Protein AF-A0A371GR22-F1 (afdb_monomer)

Foldseek 3Di:
DDLPVLVVLLVVLVVLLVLLVVLLVQLVQLVPAAEDAAVVVVLVVCVVDVDFGWHKDKAFKDDPDFDQDPALRFTFQKKKKWKKWWKWAQDPVRDTDIDIDTPDIDIDHDWIWGDHPRDTETEPPQVPAPADDFAWRDKDWAAPDPPVVVQVVCVVVRMGTGTMIMTMTGHGGGQMKMWTATWDADPVRHIYGYHDPDGHTHIHSDDSVVSSVVSNVSSVVSNVSSVVSNVVSVVSNVVVVVVVVVVVVVVVVVVVVVVVVVVVVVVVVVVVVPDPDDDDDDDDDPPDPPPPPDPDDDDDDPPPPVVVVVCVVVVVVVVVPDDDDDDDDDDDDDDDDDDDDDDDDD

Structure (mmCIF, N/CA/C/O backbone):
data_AF-A0A371GR22-F1
#
_entry.id   AF-A0A371GR22-F1
#
loop_
_atom_site.group_PDB
_atom_site.id
_atom_site.type_symbol
_atom_site.label_atom_id
_atom_site.label_alt_id
_atom_site.label_comp_id
_atom_site.label_asym_id
_atom_site.label_entity_id
_atom_site.label_seq_id
_atom_site.pdbx_PDB_ins_code
_atom_site.Cartn_x
_atom_site.Cartn_y
_atom_site.Cartn_z
_atom_site.occupancy
_atom_site.B_iso_or_equiv
_atom_site.auth_seq_id
_atom_site.auth_comp_id
_atom_site.auth_asym_id
_atom_site.auth_atom_id
_atom_site.pdbx_PDB_model_num
ATOM 1 N N . MET A 1 1 ? 20.932 -8.676 -37.538 1.00 58.16 1 MET A N 1
ATOM 2 C CA . MET A 1 1 ? 20.678 -9.000 -36.115 1.00 58.16 1 MET A CA 1
ATOM 3 C C . MET A 1 1 ? 19.944 -7.839 -35.454 1.00 58.16 1 MET A C 1
ATOM 5 O O . MET A 1 1 ? 20.353 -6.700 -35.655 1.00 58.16 1 MET A O 1
ATOM 9 N N . ILE A 1 2 ? 18.851 -8.119 -34.739 1.00 68.94 2 ILE A N 1
ATOM 10 C CA . ILE A 1 2 ? 17.947 -7.132 -34.111 1.00 68.94 2 ILE A CA 1
ATOM 11 C C . ILE A 1 2 ? 18.614 -6.536 -32.849 1.00 68.94 2 ILE A C 1
ATOM 13 O O . ILE A 1 2 ? 19.247 -7.293 -32.111 1.00 68.94 2 ILE A O 1
ATOM 17 N N . PRO A 1 3 ? 18.503 -5.219 -32.570 1.00 78.81 3 PRO A N 1
ATOM 18 C CA . PRO A 1 3 ? 19.094 -4.592 -31.384 1.00 78.81 3 PRO A CA 1
ATOM 19 C C . PRO A 1 3 ? 18.254 -4.862 -30.122 1.00 78.81 3 PRO A C 1
ATOM 21 O O . PRO A 1 3 ? 17.588 -3.970 -29.597 1.00 78.81 3 PRO A O 1
ATOM 24 N N . TRP A 1 4 ? 18.302 -6.098 -29.619 1.00 81.75 4 TRP A N 1
ATOM 25 C CA . TRP A 1 4 ? 17.544 -6.548 -28.441 1.00 81.75 4 TRP A CA 1
ATOM 26 C C . TRP A 1 4 ? 17.742 -5.659 -27.202 1.00 81.75 4 TRP A C 1
ATOM 28 O O . TRP A 1 4 ? 16.778 -5.400 -26.491 1.00 81.75 4 TRP A O 1
ATOM 38 N N . GLY A 1 5 ? 18.953 -5.129 -26.983 1.00 81.81 5 GLY A N 1
ATOM 39 C CA . GLY A 1 5 ? 19.238 -4.231 -25.856 1.00 81.81 5 GLY A CA 1
ATOM 40 C C . GLY A 1 5 ? 18.595 -2.842 -25.971 1.00 81.81 5 GLY A C 1
ATOM 41 O O . GLY A 1 5 ? 18.183 -2.268 -24.972 1.00 81.81 5 GLY A O 1
ATOM 42 N N . GLY A 1 6 ? 18.460 -2.302 -27.187 1.00 84.25 6 GLY A N 1
ATOM 43 C CA . GLY A 1 6 ? 17.754 -1.034 -27.398 1.00 84.25 6 GLY A CA 1
ATOM 44 C C . GLY A 1 6 ? 16.243 -1.196 -27.229 1.00 84.25 6 GLY A C 1
ATOM 45 O O . GLY A 1 6 ? 15.598 -0.387 -26.566 1.00 84.25 6 GLY A O 1
ATOM 46 N N . LEU A 1 7 ? 15.696 -2.292 -27.767 1.00 86.25 7 LEU A N 1
ATOM 47 C CA . LEU A 1 7 ? 14.286 -2.655 -27.616 1.00 86.25 7 LEU A CA 1
ATOM 48 C C . LEU A 1 7 ? 13.898 -2.889 -26.153 1.00 86.25 7 LEU A C 1
ATOM 50 O O . LEU A 1 7 ? 12.875 -2.363 -25.718 1.00 86.25 7 LEU A O 1
ATOM 54 N N . SER A 1 8 ? 14.709 -3.619 -25.380 1.00 90.25 8 SER A N 1
ATOM 55 C CA . SER A 1 8 ? 14.422 -3.847 -23.960 1.00 90.25 8 SER A CA 1
ATOM 56 C C . SER A 1 8 ? 14.431 -2.542 -23.161 1.00 90.25 8 SER A C 1
ATOM 58 O O . SER A 1 8 ? 13.502 -2.304 -22.395 1.00 90.25 8 SER A O 1
ATOM 60 N N . CYS A 1 9 ? 15.399 -1.646 -23.392 1.00 89.50 9 CYS A N 1
ATOM 61 C CA . CYS A 1 9 ? 15.426 -0.330 -22.747 1.00 89.50 9 CYS A CA 1
ATOM 62 C C . CYS A 1 9 ? 14.181 0.509 -23.067 1.00 89.50 9 CYS A C 1
ATOM 64 O O . CYS A 1 9 ? 13.619 1.126 -22.162 1.00 89.50 9 CYS A O 1
ATOM 66 N N . CYS A 1 10 ? 13.717 0.512 -24.320 1.00 88.50 10 CYS A N 1
ATOM 67 C CA . CYS A 1 10 ? 12.502 1.230 -24.709 1.00 88.50 10 CYS A CA 1
ATOM 68 C C . CYS A 1 10 ? 11.234 0.631 -24.077 1.00 88.50 10 CYS A C 1
ATOM 70 O O . CYS A 1 10 ? 10.362 1.382 -23.638 1.00 88.50 10 CYS A O 1
ATOM 72 N N . LEU A 1 11 ? 11.136 -0.699 -23.981 1.00 90.69 11 LEU A N 1
ATOM 73 C CA . LEU A 1 11 ? 10.018 -1.367 -23.304 1.00 90.69 11 LEU A CA 1
ATOM 74 C C . LEU A 1 11 ? 9.997 -1.049 -21.804 1.00 90.69 11 LEU A C 1
ATOM 76 O O . LEU A 1 11 ? 8.949 -0.686 -21.268 1.00 90.69 11 LEU A O 1
ATOM 80 N N . SER A 1 12 ? 11.154 -1.087 -21.142 1.00 90.81 12 SER A N 1
ATOM 81 C CA . SER A 1 12 ? 11.283 -0.680 -19.739 1.00 90.81 12 SER A CA 1
ATOM 82 C C . SER A 1 12 ? 10.933 0.796 -19.539 1.00 90.81 12 SER A C 1
ATOM 84 O O . SER A 1 12 ? 10.240 1.139 -18.583 1.00 90.81 12 SER A O 1
ATOM 86 N N . ALA A 1 13 ? 11.340 1.677 -20.459 1.00 91.69 13 ALA A N 1
ATOM 87 C CA . ALA A 1 13 ? 10.967 3.088 -20.424 1.00 91.69 13 ALA A CA 1
ATOM 88 C C . ALA A 1 13 ? 9.444 3.282 -20.508 1.00 91.69 13 ALA A C 1
ATOM 90 O O . ALA A 1 13 ? 8.887 4.076 -19.746 1.00 91.69 13 ALA A O 1
ATOM 91 N N . ALA A 1 14 ? 8.768 2.535 -21.386 1.00 92.25 14 ALA A N 1
ATOM 92 C CA . ALA A 1 14 ? 7.315 2.567 -21.517 1.00 92.25 14 ALA A CA 1
ATOM 93 C C . ALA A 1 14 ? 6.617 2.056 -20.245 1.00 92.25 14 ALA A C 1
ATOM 95 O O . ALA A 1 14 ? 5.687 2.698 -19.757 1.00 92.25 14 ALA A O 1
ATOM 96 N N . ALA A 1 15 ? 7.105 0.962 -19.655 1.00 92.81 15 ALA A N 1
ATOM 97 C CA . ALA A 1 15 ? 6.583 0.437 -18.395 1.00 92.81 15 ALA A CA 1
ATOM 98 C C . ALA A 1 15 ? 6.709 1.459 -17.249 1.00 92.81 15 ALA A C 1
ATOM 100 O O . ALA A 1 15 ? 5.723 1.751 -16.570 1.00 92.81 15 ALA A O 1
ATOM 101 N N . LEU A 1 16 ? 7.884 2.080 -17.081 1.00 91.25 16 LEU A N 1
ATOM 102 C CA . LEU A 1 16 ? 8.090 3.126 -16.073 1.00 91.25 16 LEU A CA 1
ATOM 103 C C . LEU A 1 16 ? 7.230 4.370 -16.331 1.00 91.25 16 LEU A C 1
ATOM 105 O O . LEU A 1 16 ? 6.754 4.987 -15.381 1.00 91.25 16 LEU A O 1
ATOM 109 N N . TYR A 1 17 ? 6.991 4.736 -17.593 1.00 91.44 17 TYR A N 1
ATOM 110 C CA . TYR A 1 17 ? 6.095 5.845 -17.929 1.00 91.44 17 TYR A CA 1
ATOM 111 C C . TYR A 1 17 ? 4.658 5.565 -17.478 1.00 91.44 17 TYR A C 1
ATOM 113 O O . TYR A 1 17 ? 4.013 6.430 -16.880 1.00 91.44 17 TYR A O 1
ATOM 121 N N . LEU A 1 18 ? 4.163 4.350 -17.735 1.00 90.75 18 LEU A N 1
ATOM 122 C CA . LEU A 1 18 ? 2.823 3.931 -17.328 1.00 90.75 18 LEU A CA 1
ATOM 123 C C . LEU A 1 18 ? 2.678 3.915 -15.802 1.00 90.75 18 LEU A C 1
ATOM 125 O O . LEU A 1 18 ? 1.683 4.438 -15.298 1.00 90.75 18 LEU A O 1
ATOM 129 N N . LEU A 1 19 ? 3.686 3.411 -15.083 1.00 87.81 19 LEU A N 1
ATOM 130 C CA . LEU A 1 19 ? 3.742 3.444 -13.616 1.00 87.81 19 LEU A CA 1
ATOM 131 C C . LEU A 1 19 ? 3.778 4.878 -13.073 1.00 87.81 19 LEU A C 1
ATOM 133 O O . LEU A 1 19 ? 3.013 5.233 -12.180 1.00 87.81 19 LEU A O 1
ATOM 137 N N . GLY A 1 20 ? 4.604 5.751 -13.654 1.00 87.44 20 GLY A N 1
ATOM 138 C CA . GLY A 1 20 ? 4.635 7.166 -13.282 1.00 87.44 20 GLY A CA 1
ATOM 139 C C . GLY A 1 20 ? 3.289 7.861 -13.508 1.00 87.44 20 GLY A C 1
ATOM 140 O O . GLY A 1 20 ? 2.860 8.671 -12.685 1.00 87.44 20 GLY A O 1
ATOM 141 N N . ARG A 1 21 ? 2.585 7.509 -14.591 1.00 89.81 21 ARG A N 1
ATOM 142 C CA . ARG A 1 21 ? 1.250 8.033 -14.903 1.00 89.81 21 ARG A CA 1
ATOM 143 C C . ARG A 1 21 ? 0.169 7.487 -13.970 1.00 89.81 21 ARG A C 1
ATOM 145 O O . ARG A 1 21 ? -0.756 8.231 -13.655 1.00 89.81 21 ARG A O 1
ATOM 152 N N . SER A 1 22 ? 0.224 6.222 -13.546 1.00 86.12 22 SER A N 1
ATOM 153 C CA . SER A 1 22 ? -0.717 5.706 -12.541 1.00 86.12 22 SER A CA 1
ATOM 154 C C . SER A 1 22 ? -0.493 6.379 -11.191 1.00 86.12 22 SER A C 1
ATOM 156 O O . SER A 1 22 ? -1.435 6.961 -10.672 1.00 86.12 22 SER A O 1
ATOM 158 N N . SER A 1 23 ? 0.750 6.453 -10.701 1.00 84.69 23 SER A N 1
ATOM 159 C CA . SER A 1 23 ? 1.049 7.137 -9.433 1.00 84.69 23 SER A CA 1
ATOM 160 C C . SER A 1 23 ? 0.674 8.624 -9.451 1.00 84.69 23 SER A C 1
ATOM 162 O O . SER A 1 23 ? 0.228 9.159 -8.440 1.00 84.69 23 SER A O 1
ATOM 164 N N . GLY A 1 24 ? 0.832 9.300 -10.596 1.00 85.75 24 GLY A N 1
ATOM 165 C CA . GLY A 1 24 ? 0.377 10.680 -10.777 1.00 85.75 24 GLY A CA 1
ATOM 166 C C . GLY A 1 24 ? -1.146 10.824 -10.693 1.00 85.75 24 GLY A C 1
ATOM 167 O O . GLY A 1 24 ? -1.628 11.700 -9.980 1.00 85.75 24 GLY A O 1
ATOM 168 N N . ARG A 1 25 ? -1.897 9.933 -11.360 1.00 86.44 25 ARG A N 1
ATOM 169 C CA . ARG A 1 25 ? -3.369 9.899 -11.286 1.00 86.44 25 ARG A CA 1
ATOM 170 C C . ARG A 1 25 ? -3.860 9.625 -9.869 1.00 86.44 25 ARG A C 1
ATOM 172 O O . ARG A 1 25 ? -4.770 10.305 -9.417 1.00 86.44 25 ARG A O 1
ATOM 179 N N . ASP A 1 26 ? -3.238 8.689 -9.159 1.00 84.88 26 ASP A N 1
ATOM 180 C CA . ASP A 1 26 ? -3.613 8.369 -7.779 1.00 84.88 26 ASP A CA 1
ATOM 181 C C . ASP A 1 26 ? -3.406 9.579 -6.857 1.00 84.88 26 ASP A C 1
ATOM 183 O O . ASP A 1 26 ? -4.262 9.891 -6.031 1.00 84.88 26 ASP A O 1
ATOM 187 N N . ALA A 1 27 ? -2.311 10.325 -7.040 1.00 86.31 27 ALA A N 1
ATOM 188 C CA . ALA A 1 27 ? -2.066 11.557 -6.294 1.00 86.31 27 ALA A CA 1
ATOM 189 C C . ALA A 1 27 ? -3.096 12.658 -6.606 1.00 86.31 27 ALA A C 1
ATOM 191 O O . ALA A 1 27 ? -3.480 13.401 -5.705 1.00 86.31 27 ALA A O 1
ATOM 192 N N . GLU A 1 28 ? -3.534 12.792 -7.860 1.00 86.94 28 GLU A N 1
ATOM 193 C CA . GLU A 1 28 ? -4.590 13.736 -8.254 1.00 86.94 28 GLU A CA 1
ATOM 194 C C . GLU A 1 28 ? -5.954 13.334 -7.688 1.00 86.94 28 GLU A C 1
ATOM 196 O O . GLU A 1 28 ? -6.652 14.183 -7.136 1.00 86.94 28 GLU A O 1
ATOM 201 N N . LEU A 1 29 ? -6.292 12.041 -7.733 1.00 85.19 29 LEU A N 1
ATOM 202 C CA . LEU A 1 29 ? -7.505 11.514 -7.115 1.00 85.19 29 LEU A CA 1
ATOM 203 C C . LEU A 1 29 ? -7.512 11.818 -5.617 1.00 85.19 29 LEU A C 1
ATOM 205 O O . LEU A 1 29 ? -8.448 12.450 -5.141 1.00 85.19 29 LEU A O 1
ATOM 209 N N . LEU A 1 30 ? -6.437 11.493 -4.894 1.00 84.88 30 LEU A N 1
ATOM 210 C CA . LEU A 1 30 ? -6.317 11.790 -3.462 1.00 84.88 30 LEU A CA 1
ATOM 211 C C . LEU A 1 30 ? -6.366 13.291 -3.133 1.00 84.88 30 LEU A C 1
ATOM 213 O O . LEU A 1 30 ? -6.802 13.658 -2.046 1.00 84.88 30 LEU A O 1
ATOM 217 N N . LYS A 1 31 ? -5.940 14.172 -4.046 1.00 85.75 31 LYS A N 1
ATOM 218 C CA . LYS A 1 31 ? -6.103 15.627 -3.880 1.00 85.75 31 LYS A CA 1
ATOM 219 C C . LYS A 1 31 ? -7.548 16.086 -4.050 1.00 85.75 31 LYS A C 1
ATOM 221 O O . LYS A 1 31 ? -7.923 17.072 -3.428 1.00 85.75 31 LYS A O 1
ATOM 226 N N . SER A 1 32 ? -8.318 15.415 -4.906 1.00 84.19 32 SER A N 1
ATOM 227 C CA . SER A 1 32 ? -9.722 15.750 -5.172 1.00 84.19 32 SER A CA 1
ATOM 228 C C . SER A 1 32 ? -10.697 15.228 -4.113 1.00 84.19 32 SER A C 1
ATOM 230 O O . SER A 1 32 ? -11.819 15.716 -4.040 1.00 84.19 32 SER A O 1
ATOM 232 N N . VAL A 1 33 ? -10.277 14.254 -3.299 1.00 85.56 33 VAL A N 1
ATOM 233 C CA . VAL A 1 33 ? -11.101 13.685 -2.226 1.00 85.56 33 VAL A CA 1
ATOM 234 C C . VAL A 1 33 ? -11.418 14.747 -1.169 1.00 85.56 33 VAL A C 1
ATOM 236 O O . VAL A 1 33 ? -10.537 15.500 -0.741 1.00 85.56 33 VAL A O 1
ATOM 239 N N . THR A 1 34 ? -12.671 14.774 -0.711 1.00 84.25 34 THR A N 1
ATOM 240 C CA . THR A 1 34 ? -13.121 15.674 0.353 1.00 84.25 34 THR A CA 1
ATOM 241 C C . THR A 1 34 ? -12.440 15.311 1.670 1.00 84.25 34 THR A C 1
ATOM 243 O O . THR A 1 34 ? -12.449 14.166 2.129 1.00 84.25 34 THR A O 1
ATOM 246 N N . ARG A 1 35 ? -11.774 16.298 2.271 1.00 87.25 35 ARG A N 1
ATOM 247 C CA . ARG A 1 35 ? -11.063 16.135 3.541 1.00 87.25 35 ARG A CA 1
ATOM 248 C C . ARG A 1 35 ? -12.002 16.496 4.675 1.00 87.25 35 ARG A C 1
ATOM 250 O O . ARG A 1 35 ? -12.459 17.634 4.737 1.00 87.25 35 ARG A O 1
ATOM 257 N N . VAL A 1 36 ? -12.247 15.543 5.564 1.00 86.19 36 VAL A N 1
ATOM 258 C CA . VAL A 1 36 ? -13.074 15.746 6.748 1.00 86.19 36 VAL A CA 1
ATOM 259 C C . VAL A 1 36 ? -12.158 15.776 7.965 1.00 86.19 36 VAL A C 1
ATOM 261 O O . VAL A 1 36 ? -11.498 14.786 8.278 1.00 86.19 36 VAL A O 1
ATOM 264 N N . ASN A 1 37 ? -12.082 16.936 8.620 1.00 84.75 37 ASN A N 1
ATOM 265 C CA . ASN A 1 37 ? -11.200 17.135 9.773 1.00 84.75 37 ASN A CA 1
ATOM 266 C C . ASN A 1 37 ? -11.843 16.646 11.076 1.00 84.75 37 ASN A C 1
ATOM 268 O O . ASN A 1 37 ? -11.126 16.190 11.962 1.00 84.75 37 ASN A O 1
ATOM 272 N N . GLN A 1 38 ? -13.171 16.761 11.188 1.00 86.25 38 GLN A N 1
ATOM 273 C CA . GLN A 1 38 ? -13.953 16.285 12.328 1.00 86.25 38 GLN A CA 1
ATOM 274 C C . GLN A 1 38 ? -14.985 15.267 11.855 1.00 86.25 38 GLN A C 1
ATOM 276 O O . GLN A 1 38 ? -15.783 15.558 10.964 1.00 86.25 38 GLN A O 1
ATOM 281 N N . LEU A 1 39 ? -15.019 14.090 12.473 1.00 87.00 39 LEU A N 1
ATOM 282 C CA . LEU A 1 39 ? -15.935 13.011 12.101 1.00 87.00 39 LEU A CA 1
ATOM 283 C C . LEU A 1 39 ? -17.404 13.437 12.220 1.00 87.00 39 LEU A C 1
ATOM 285 O O . LEU A 1 39 ? -18.220 13.022 11.404 1.00 87.00 39 LEU A O 1
ATOM 289 N N . LYS A 1 40 ? -17.735 14.353 13.135 1.00 86.44 40 LYS A N 1
ATOM 290 C CA . LYS A 1 40 ? -19.083 14.935 13.244 1.00 86.44 40 LYS A CA 1
ATOM 291 C C . LYS A 1 40 ? -19.551 15.677 11.980 1.00 86.44 40 LYS A C 1
ATOM 293 O O . LYS A 1 40 ? -20.746 15.697 11.687 1.00 86.44 40 LYS A O 1
ATOM 298 N N . GLU A 1 41 ? -18.638 16.294 11.228 1.00 87.19 41 GLU A N 1
ATOM 299 C CA . GLU A 1 41 ? -18.971 16.973 9.965 1.00 87.19 41 GLU A CA 1
ATOM 300 C C . GLU A 1 41 ? -19.347 15.962 8.876 1.00 87.19 41 GLU A C 1
ATOM 302 O O . GLU A 1 41 ? -20.158 16.271 8.004 1.00 87.19 41 GLU A O 1
ATOM 307 N N . LEU A 1 42 ? -18.829 14.730 8.954 1.00 85.19 42 LEU A N 1
ATOM 308 C CA . LEU A 1 42 ? -19.158 13.670 8.004 1.00 85.19 42 LEU A CA 1
ATOM 309 C C . LEU A 1 42 ? -20.654 13.348 8.015 1.00 85.19 42 LEU A C 1
ATOM 311 O O . LEU A 1 42 ? -21.248 13.172 6.954 1.00 85.19 42 LEU A O 1
ATOM 315 N N . ALA A 1 43 ? -21.262 13.312 9.204 1.00 81.44 43 ALA A N 1
ATOM 316 C CA . ALA A 1 43 ? -22.695 13.089 9.361 1.00 81.44 43 ALA A CA 1
ATOM 317 C C . ALA A 1 43 ? -23.517 14.158 8.626 1.00 81.44 43 ALA A C 1
ATOM 319 O O . ALA A 1 43 ? -24.453 13.837 7.901 1.00 81.44 43 ALA A O 1
ATOM 320 N N . GLN A 1 44 ? -23.117 15.427 8.763 1.00 83.31 44 GLN A N 1
ATOM 321 C CA . GLN A 1 44 ? -23.799 16.560 8.133 1.00 83.31 44 GLN A CA 1
ATOM 322 C C . GLN A 1 44 ? -23.653 16.546 6.609 1.00 83.31 44 GLN A C 1
ATOM 324 O O . GLN A 1 44 ? -24.599 16.882 5.901 1.00 83.31 44 GLN A O 1
ATOM 329 N N . LEU A 1 45 ? -22.484 16.141 6.104 1.00 83.19 45 LEU A N 1
ATOM 330 C CA . LEU A 1 45 ? -22.233 16.018 4.667 1.00 83.19 45 LEU A CA 1
ATOM 331 C C . LEU A 1 45 ? -23.050 14.883 4.040 1.00 83.19 45 LEU A C 1
ATOM 333 O O . LEU A 1 45 ? -23.651 15.081 2.988 1.00 83.19 45 LEU A O 1
ATOM 337 N N . LEU A 1 46 ? -23.130 13.728 4.706 1.00 83.00 46 LEU A N 1
ATOM 338 C CA . LEU A 1 46 ? -23.948 12.592 4.263 1.00 83.00 46 LEU A CA 1
ATOM 339 C C . LEU A 1 46 ? -25.449 12.900 4.268 1.00 83.00 46 LEU A C 1
ATOM 341 O O . LEU A 1 46 ? -26.179 12.389 3.429 1.00 83.00 46 LEU A O 1
ATOM 345 N N . ASP A 1 47 ? -25.919 13.726 5.202 1.00 79.75 47 ASP A N 1
ATOM 346 C CA . ASP A 1 47 ? -27.327 14.131 5.242 1.00 79.75 47 ASP A CA 1
ATOM 347 C C . ASP A 1 47 ? -27.661 15.184 4.159 1.00 79.75 47 ASP A C 1
ATOM 349 O O . ASP A 1 47 ? -28.820 15.318 3.763 1.00 79.75 47 ASP A O 1
ATOM 353 N N . ALA A 1 48 ? -26.658 15.917 3.658 1.00 78.06 48 ALA A N 1
ATOM 354 C CA . ALA A 1 48 ? -26.811 16.913 2.595 1.00 78.06 48 ALA A CA 1
ATOM 355 C C . ALA A 1 48 ? -26.678 16.324 1.176 1.00 78.06 48 ALA A C 1
ATOM 357 O O . ALA A 1 48 ? -27.314 16.821 0.243 1.00 78.06 48 ALA A O 1
ATOM 358 N N . GLU A 1 49 ? -25.870 15.276 0.997 1.00 66.75 49 GLU A N 1
ATOM 359 C CA . GLU A 1 49 ? -25.608 14.636 -0.294 1.00 66.75 49 GLU A CA 1
ATOM 360 C C . GLU A 1 49 ? -26.161 13.203 -0.342 1.00 66.75 49 GLU A C 1
ATOM 362 O O . GLU A 1 49 ? -25.784 12.334 0.430 1.00 66.75 49 GLU A O 1
ATOM 367 N N . ILE A 1 50 ? -27.031 12.924 -1.318 1.00 59.75 50 ILE A N 1
ATOM 368 C CA . ILE A 1 50 ? -27.736 11.631 -1.466 1.00 59.75 50 ILE A CA 1
ATOM 369 C C . ILE A 1 50 ? -26.831 10.534 -2.086 1.00 59.75 50 ILE A C 1
ATOM 371 O O . ILE A 1 50 ? -27.249 9.388 -2.253 1.00 59.75 50 ILE A O 1
ATOM 375 N N . LEU A 1 51 ? -25.590 10.859 -2.470 1.00 62.78 51 LEU A N 1
ATOM 376 C CA . LEU A 1 51 ? -24.700 9.968 -3.224 1.00 62.78 51 LEU A CA 1
ATOM 377 C C . LEU A 1 51 ? -23.495 9.497 -2.395 1.00 62.78 51 LEU A C 1
ATOM 379 O O . LEU A 1 51 ? -23.033 10.230 -1.525 1.00 62.78 51 LEU A O 1
ATOM 383 N N . PRO A 1 52 ? -22.947 8.301 -2.696 1.00 66.88 52 PRO A N 1
ATOM 384 C CA . PRO A 1 52 ? -21.742 7.792 -2.048 1.00 66.88 52 PRO A CA 1
ATOM 385 C C . PRO A 1 52 ? -20.569 8.760 -2.243 1.00 66.88 52 PRO A C 1
ATOM 387 O O . PRO A 1 52 ? -20.043 8.914 -3.350 1.00 66.88 52 PRO A O 1
ATOM 390 N N . LEU A 1 53 ? -20.170 9.417 -1.154 1.00 83.38 53 LEU A N 1
ATOM 391 C CA . LEU A 1 53 ? -19.099 10.405 -1.143 1.00 83.38 53 LEU A CA 1
ATOM 392 C C . LEU A 1 53 ? -17.779 9.724 -0.783 1.00 83.38 53 LEU A C 1
ATOM 394 O O . LEU A 1 53 ? -17.662 9.068 0.252 1.00 83.38 53 LEU A O 1
ATOM 398 N N . ILE A 1 54 ? -16.758 9.897 -1.625 1.00 87.25 54 ILE A N 1
ATOM 399 C CA . ILE A 1 54 ? -15.399 9.481 -1.273 1.00 87.25 54 ILE A CA 1
ATOM 400 C C . ILE A 1 54 ? -14.817 10.550 -0.358 1.00 87.25 54 ILE A C 1
ATOM 402 O O . ILE A 1 54 ? -14.629 11.688 -0.786 1.00 87.25 54 ILE A O 1
ATOM 406 N N . VAL A 1 55 ? -14.505 10.163 0.875 1.00 90.81 55 VAL A N 1
ATOM 407 C CA . VAL A 1 55 ? -13.993 11.051 1.918 1.00 90.81 55 VAL A CA 1
ATOM 408 C C . VAL A 1 55 ? -12.641 10.571 2.424 1.00 90.81 55 VAL A C 1
ATOM 410 O O . VAL A 1 55 ? -12.303 9.387 2.363 1.00 90.81 55 VAL A O 1
ATOM 413 N N . THR A 1 56 ? -11.869 11.509 2.959 1.00 92.25 56 THR A N 1
ATOM 414 C CA . THR A 1 56 ? -10.712 11.223 3.805 1.00 92.25 56 THR A CA 1
ATOM 415 C C . THR A 1 56 ? -11.075 11.534 5.241 1.00 92.25 56 THR A C 1
ATOM 417 O O . THR A 1 56 ? -11.413 12.679 5.543 1.00 92.25 56 THR A O 1
ATOM 420 N N . ILE A 1 57 ? -10.932 10.543 6.116 1.00 92.81 57 ILE A N 1
ATOM 421 C CA . ILE A 1 57 ? -11.061 10.721 7.559 1.00 92.81 57 ILE A CA 1
ATOM 422 C C . ILE A 1 57 ? -9.777 10.325 8.276 1.00 92.81 57 ILE A C 1
ATOM 424 O O . ILE A 1 57 ? -8.994 9.503 7.791 1.00 92.81 57 ILE A O 1
ATOM 428 N N . SER A 1 58 ? -9.589 10.872 9.468 1.00 92.25 58 SER A N 1
ATOM 429 C CA . SER A 1 58 ? -8.527 10.471 10.381 1.00 92.25 58 SER A CA 1
ATOM 430 C C . SER A 1 58 ? -9.086 10.290 11.780 1.00 92.25 58 SER A C 1
ATOM 432 O O . SER A 1 58 ? -9.914 11.082 12.216 1.00 92.25 58 SER A O 1
ATOM 434 N N . GLY A 1 59 ? -8.607 9.283 12.499 1.00 93.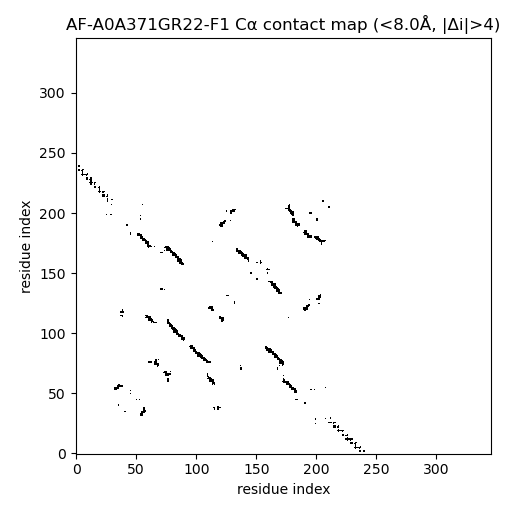69 59 GLY A N 1
ATOM 435 C CA . GLY A 1 59 ? -9.017 9.049 13.878 1.00 93.69 59 GLY A CA 1
ATOM 436 C C . GLY A 1 59 ? -8.152 7.998 14.555 1.00 93.69 59 GLY A C 1
ATOM 437 O O . GLY A 1 59 ? -7.239 7.431 13.946 1.00 93.69 59 GLY A O 1
ATOM 438 N N . ARG A 1 60 ? -8.434 7.740 15.831 1.00 95.19 60 ARG A N 1
ATOM 439 C CA . ARG A 1 60 ? -7.817 6.646 16.583 1.00 95.19 60 ARG A CA 1
ATOM 440 C C . ARG A 1 60 ? -8.658 5.389 16.455 1.00 95.19 60 ARG A C 1
ATOM 442 O O . ARG A 1 60 ? -9.876 5.436 16.583 1.00 95.19 60 ARG A O 1
ATOM 449 N N . VAL A 1 61 ? -7.992 4.265 16.229 1.00 95.69 61 VAL A N 1
ATOM 450 C CA . VAL A 1 61 ? -8.627 2.948 16.176 1.00 95.69 61 VAL A CA 1
ATOM 451 C C . VAL A 1 61 ? -9.198 2.590 17.542 1.00 95.69 61 VAL A C 1
ATOM 453 O O . VAL A 1 61 ? -8.464 2.560 18.527 1.00 95.69 61 VAL A O 1
ATOM 456 N N . SER A 1 62 ? -10.481 2.259 17.581 1.00 94.62 62 SER A N 1
ATOM 457 C CA . SER A 1 62 ? -11.209 1.856 18.781 1.00 94.62 62 SER A CA 1
ATOM 458 C C . SER A 1 62 ? -12.142 0.684 18.471 1.00 94.62 62 SER A C 1
ATOM 460 O O . SER A 1 62 ? -12.565 0.482 17.335 1.00 94.62 62 SER A O 1
ATOM 462 N N . SER A 1 63 ? -12.443 -0.126 19.481 1.00 94.75 63 SER A N 1
ATOM 463 C CA . SER A 1 63 ? -13.381 -1.247 19.381 1.00 94.75 63 SER A CA 1
ATOM 464 C C . SER A 1 63 ? -14.024 -1.489 20.741 1.00 94.75 63 SER A C 1
ATOM 466 O O . SER A 1 63 ? -13.383 -1.288 21.774 1.00 94.75 63 SER A O 1
ATOM 468 N N . GLU A 1 64 ? -15.279 -1.931 20.738 1.00 92.94 64 GLU A N 1
ATOM 469 C CA . GLU A 1 64 ? -16.003 -2.331 21.952 1.00 92.94 64 GLU A CA 1
ATOM 470 C C . GLU A 1 64 ? -15.558 -3.713 22.446 1.00 92.94 64 GLU A C 1
ATOM 472 O O . GLU A 1 64 ? -15.581 -3.991 23.643 1.00 92.94 64 GLU A O 1
ATOM 477 N N . THR A 1 65 ? -15.095 -4.566 21.528 1.00 94.12 65 THR A N 1
ATOM 478 C CA . THR A 1 65 ? -14.685 -5.948 21.801 1.00 94.12 65 THR A CA 1
ATOM 479 C C . THR A 1 65 ? -13.285 -6.226 21.242 1.00 94.12 65 THR A C 1
ATOM 481 O O . THR A 1 65 ? -13.143 -7.060 20.342 1.00 94.12 65 THR A O 1
ATOM 484 N N . PRO A 1 66 ? -12.234 -5.527 21.717 1.00 93.19 66 PRO A N 1
ATOM 485 C CA . PRO A 1 66 ? -10.881 -5.727 21.211 1.00 93.19 66 PRO A CA 1
ATOM 486 C C . PRO A 1 66 ? -10.370 -7.136 21.535 1.00 93.19 66 PRO A C 1
ATOM 488 O O . PRO A 1 66 ? -10.656 -7.694 22.596 1.00 93.19 66 PRO A O 1
ATOM 491 N N . VAL A 1 67 ? -9.573 -7.702 20.630 1.00 93.38 67 VAL A N 1
ATOM 492 C CA . VAL A 1 67 ? -8.913 -8.995 20.830 1.00 93.38 67 VAL A CA 1
ATOM 493 C C . VAL A 1 67 ? -7.686 -8.789 21.709 1.00 93.38 67 VAL A C 1
ATOM 495 O O . VAL A 1 67 ? -6.869 -7.907 21.444 1.00 93.38 67 VAL A O 1
ATOM 498 N N . ASN A 1 68 ? -7.552 -9.602 22.755 1.00 92.62 68 ASN A N 1
ATOM 499 C CA . ASN A 1 68 ? -6.326 -9.654 23.540 1.00 92.62 68 ASN A CA 1
ATOM 500 C C . ASN A 1 68 ? -5.324 -10.578 22.839 1.00 92.62 68 ASN A C 1
ATOM 502 O O . ASN A 1 68 ? -5.643 -11.742 22.605 1.00 92.62 68 ASN A O 1
ATOM 506 N N . CYS A 1 69 ? -4.160 -10.047 22.481 1.00 88.44 69 CYS A N 1
ATOM 507 C CA . CYS A 1 69 ? -3.123 -10.764 21.746 1.00 88.44 69 CYS A CA 1
ATOM 508 C C . CYS A 1 69 ? -2.267 -11.563 22.733 1.00 88.44 69 CYS A C 1
ATOM 510 O O . CYS A 1 69 ? -1.740 -10.993 23.692 1.00 88.44 69 CYS A O 1
ATOM 512 N N . GLU A 1 70 ? -2.146 -12.874 22.529 1.00 84.44 70 GLU A N 1
ATOM 513 C CA . GLU A 1 70 ? -1.476 -13.768 23.480 1.00 84.44 70 GLU A CA 1
ATOM 514 C C . GLU A 1 70 ? 0.046 -13.577 23.471 1.00 84.44 70 GLU A C 1
ATOM 516 O O . GLU A 1 70 ? 0.676 -13.652 24.527 1.00 84.44 70 GLU A O 1
ATOM 521 N N . PHE A 1 71 ? 0.637 -13.282 22.306 1.00 83.81 71 PHE A N 1
ATOM 522 C CA . PHE A 1 71 ? 2.094 -13.217 22.155 1.00 83.81 71 PHE A CA 1
ATOM 523 C C . PHE A 1 71 ? 2.675 -11.828 22.433 1.00 83.81 71 PHE A C 1
ATOM 525 O O . PHE A 1 71 ? 3.775 -11.728 22.974 1.00 83.81 71 PHE A O 1
ATOM 532 N N . SER A 1 72 ? 1.976 -10.754 22.061 1.00 86.00 72 SER A N 1
ATOM 533 C CA . SER A 1 72 ? 2.415 -9.370 22.308 1.00 86.00 72 SER A CA 1
ATOM 534 C C . SER A 1 72 ? 1.820 -8.739 23.568 1.00 86.00 72 SER A C 1
ATOM 536 O O . SER A 1 72 ? 2.311 -7.704 24.019 1.00 86.00 72 SER A O 1
ATOM 538 N N . GLY A 1 73 ? 0.744 -9.304 24.128 1.00 88.50 73 GLY A N 1
ATOM 539 C CA . GLY A 1 73 ? -0.016 -8.685 25.222 1.00 88.50 73 GLY A CA 1
ATOM 540 C C . GLY A 1 73 ? -0.761 -7.403 24.817 1.00 88.50 73 GLY A C 1
ATOM 541 O O . GLY A 1 73 ? -1.260 -6.674 25.677 1.00 88.50 73 GLY A O 1
ATOM 542 N N . LEU A 1 74 ? -0.822 -7.090 23.518 1.00 91.69 74 LEU A N 1
ATOM 543 C CA . LEU A 1 74 ? -1.515 -5.919 22.989 1.00 91.69 74 LEU A CA 1
ATOM 544 C C . LEU A 1 74 ? -3.020 -6.170 22.855 1.00 91.69 74 LEU A C 1
ATOM 546 O O . LEU A 1 74 ? -3.485 -7.295 22.682 1.00 91.69 74 LEU A O 1
ATOM 550 N N . ARG A 1 75 ? -3.802 -5.087 22.854 1.00 94.00 75 ARG A N 1
ATOM 551 C CA . ARG A 1 75 ? -5.218 -5.127 22.468 1.00 94.00 75 ARG A CA 1
ATOM 552 C C . ARG A 1 75 ? -5.358 -4.684 21.019 1.00 94.00 75 ARG A C 1
ATOM 554 O O . ARG A 1 75 ? -5.104 -3.519 20.710 1.00 94.00 75 ARG A O 1
ATOM 561 N N . GLY A 1 76 ? -5.745 -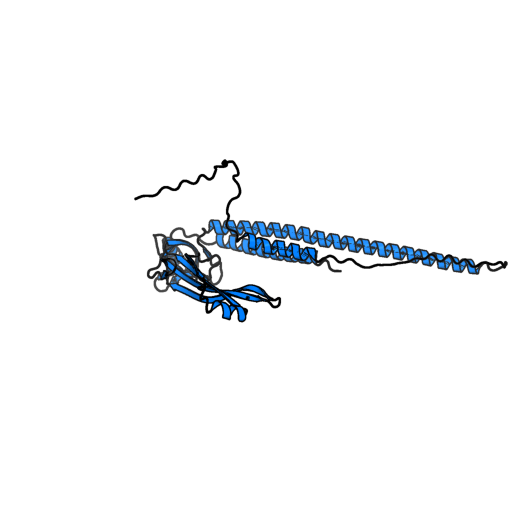5.610 20.150 1.00 93.88 76 GLY A N 1
ATOM 562 C CA . GLY A 1 76 ? -5.827 -5.422 18.706 1.00 93.88 76 GLY A CA 1
ATOM 563 C C . GLY A 1 76 ? -7.248 -5.511 18.163 1.00 93.88 76 GLY A C 1
ATOM 564 O O . GLY A 1 76 ? -8.095 -6.208 18.718 1.00 93.88 76 GLY A O 1
ATOM 565 N N . VAL A 1 77 ? -7.511 -4.817 17.057 1.00 95.38 77 VAL A N 1
ATOM 566 C CA . VAL A 1 77 ? -8.774 -4.952 16.303 1.00 95.38 77 VAL A CA 1
ATOM 567 C C . VAL A 1 77 ? -8.650 -5.912 15.119 1.00 95.38 77 VAL A C 1
ATOM 569 O O . VAL A 1 77 ? -9.615 -6.571 14.740 1.00 95.38 77 VAL A O 1
ATOM 572 N N . ILE A 1 78 ? -7.442 -6.022 14.567 1.00 94.44 78 ILE A N 1
ATOM 573 C CA . ILE A 1 78 ? -7.066 -7.001 13.551 1.00 94.44 78 ILE A CA 1
ATOM 574 C C . ILE A 1 78 ? -5.802 -7.684 14.057 1.00 94.44 78 ILE A C 1
ATOM 576 O O . ILE A 1 78 ? -4.844 -6.999 14.420 1.00 94.44 78 ILE A O 1
ATOM 580 N N . VAL A 1 79 ? -5.816 -9.012 14.089 1.00 94.50 79 VAL A N 1
ATOM 581 C CA . VAL A 1 79 ? -4.695 -9.853 14.514 1.00 94.50 79 VAL A CA 1
ATOM 582 C C . VAL A 1 79 ? -4.442 -10.888 13.425 1.00 94.50 79 VAL A C 1
ATOM 584 O O . VAL A 1 79 ? -5.360 -11.597 13.010 1.00 94.50 79 VAL A O 1
ATOM 587 N N . GLU A 1 80 ? -3.206 -10.957 12.951 1.00 94.06 80 GLU A N 1
ATOM 588 C CA . GLU A 1 80 ? -2.718 -11.984 12.039 1.00 94.06 80 GLU A CA 1
ATOM 589 C C . GLU A 1 80 ? -1.583 -12.749 12.715 1.00 94.06 80 GLU A C 1
ATOM 591 O O . GLU A 1 80 ? -0.562 -12.174 13.085 1.00 94.06 80 GLU A O 1
ATOM 596 N N . GLU A 1 81 ? -1.761 -14.053 12.861 1.00 93.44 81 GLU A N 1
ATOM 597 C CA . GLU A 1 81 ? -0.778 -14.955 13.447 1.00 93.44 81 GLU A CA 1
ATOM 598 C C . GLU A 1 81 ? -0.283 -15.910 12.369 1.00 93.44 81 GLU A C 1
ATOM 600 O O . GLU A 1 81 ? -1.063 -16.631 11.739 1.00 93.44 81 GLU A O 1
ATOM 605 N N . THR A 1 82 ? 1.027 -15.923 12.154 1.00 93.62 82 THR A N 1
ATOM 606 C CA . THR A 1 82 ? 1.687 -16.818 11.204 1.00 93.62 82 THR A CA 1
ATOM 607 C C . THR A 1 82 ? 2.753 -17.635 11.913 1.00 93.62 82 THR A C 1
ATOM 609 O O . THR A 1 82 ? 3.599 -17.075 12.610 1.00 93.62 82 THR A O 1
ATOM 612 N N . ALA A 1 83 ? 2.731 -18.950 11.713 1.00 92.69 83 ALA A N 1
ATOM 613 C CA . ALA A 1 83 ? 3.766 -19.862 12.179 1.00 92.69 83 ALA A CA 1
ATOM 614 C C . ALA A 1 83 ? 4.473 -20.490 10.975 1.00 92.69 83 ALA A C 1
ATOM 616 O O . ALA A 1 83 ? 3.852 -21.190 10.171 1.00 92.69 83 ALA A O 1
ATOM 617 N N . GLU A 1 84 ? 5.775 -20.256 10.867 1.00 92.94 84 GLU A N 1
ATOM 618 C CA . GLU A 1 84 ? 6.636 -20.768 9.807 1.00 92.94 84 GLU A CA 1
ATOM 619 C C . GLU A 1 84 ? 7.643 -21.758 10.393 1.00 92.94 84 GLU A C 1
ATOM 621 O O . GLU A 1 84 ? 8.458 -21.428 11.254 1.00 92.94 84 GLU A O 1
ATOM 626 N N . GLN A 1 85 ? 7.603 -22.998 9.924 1.00 89.69 85 GLN A N 1
ATOM 627 C CA . GLN A 1 85 ? 8.587 -24.009 10.272 1.00 89.69 85 GLN A CA 1
ATOM 628 C C . GLN A 1 85 ? 9.836 -23.801 9.433 1.00 89.69 85 GLN A C 1
ATOM 630 O O . GLN A 1 85 ? 9.798 -23.995 8.221 1.00 89.69 85 GLN A O 1
ATOM 635 N N . HIS A 1 86 ? 10.957 -23.491 10.072 1.00 90.62 86 HIS A N 1
ATOM 636 C CA . HIS A 1 86 ? 12.255 -23.451 9.413 1.00 90.62 86 HIS A CA 1
ATOM 637 C C . HIS A 1 86 ? 12.950 -24.807 9.518 1.00 90.62 86 HIS A C 1
ATOM 639 O O . HIS A 1 86 ? 13.002 -25.422 10.593 1.00 90.62 86 HIS A O 1
ATOM 645 N N . PHE A 1 87 ? 13.508 -25.260 8.399 1.00 88.25 87 PHE A N 1
ATOM 646 C CA . PHE A 1 87 ? 14.271 -26.498 8.300 1.00 88.25 87 PHE A CA 1
ATOM 647 C C . PHE A 1 87 ? 15.396 -26.365 7.265 1.00 88.25 87 PHE A C 1
ATOM 649 O O . PHE A 1 87 ? 15.400 -25.465 6.430 1.00 88.25 87 PHE A O 1
ATOM 656 N N . LEU A 1 88 ? 16.383 -27.249 7.335 1.00 89.31 88 LEU A N 1
ATOM 657 C CA . LEU A 1 88 ? 17.389 -27.427 6.297 1.00 89.31 88 LEU A CA 1
ATOM 658 C C . LEU A 1 88 ? 17.034 -28.667 5.483 1.00 89.31 88 LEU A C 1
ATOM 660 O O . LEU A 1 88 ? 16.666 -29.686 6.063 1.00 89.31 88 LEU A O 1
ATOM 664 N N . LYS A 1 89 ? 17.198 -28.604 4.166 1.00 88.94 89 LYS A N 1
ATOM 665 C CA . LYS A 1 89 ? 17.065 -29.742 3.251 1.00 88.94 89 LYS A CA 1
ATOM 666 C C . LYS A 1 89 ? 18.307 -29.873 2.381 1.00 88.94 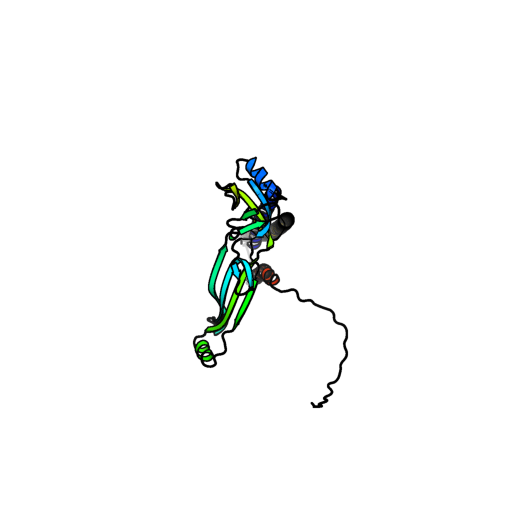89 LYS A C 1
ATOM 668 O O . LYS A 1 89 ? 18.941 -28.866 2.070 1.00 88.94 89 LYS A O 1
ATOM 673 N N . HIS A 1 90 ? 18.650 -31.081 1.955 1.00 84.88 90 HIS A N 1
ATOM 674 C CA . HIS A 1 90 ? 19.652 -31.237 0.903 1.00 84.88 90 HIS A CA 1
ATOM 675 C C . HIS A 1 90 ? 19.101 -30.787 -0.453 1.00 84.88 90 HIS A C 1
ATOM 677 O O . HIS A 1 90 ? 17.942 -31.039 -0.782 1.00 84.88 90 HIS A O 1
ATOM 683 N N . ASN A 1 91 ? 19.938 -30.125 -1.246 1.00 84.88 91 ASN A N 1
ATOM 684 C CA . ASN A 1 91 ? 19.700 -29.993 -2.680 1.00 84.88 91 ASN A CA 1
ATOM 685 C C . ASN A 1 91 ? 20.249 -31.204 -3.442 1.00 84.88 91 ASN A C 1
ATOM 687 O O . ASN A 1 91 ? 20.979 -32.023 -2.887 1.00 84.88 91 ASN A O 1
ATOM 691 N N . ASP A 1 92 ? 19.961 -31.262 -4.741 1.00 83.12 92 ASP A N 1
ATOM 692 C CA . ASP A 1 92 ? 20.434 -32.328 -5.635 1.00 83.12 92 ASP A CA 1
ATOM 693 C C . ASP A 1 92 ? 21.973 -32.436 -5.690 1.00 83.12 92 ASP A C 1
ATOM 695 O O . ASP A 1 92 ? 22.517 -33.469 -6.067 1.00 83.12 92 ASP A O 1
ATOM 699 N N . ALA A 1 93 ? 22.688 -31.381 -5.274 1.00 85.00 93 ALA A N 1
ATOM 700 C CA . ALA A 1 93 ? 24.146 -31.334 -5.164 1.00 85.00 93 ALA A CA 1
ATOM 701 C C . ALA A 1 93 ? 24.690 -31.773 -3.784 1.00 85.00 93 ALA A C 1
ATOM 703 O O . ALA A 1 93 ? 25.897 -31.711 -3.554 1.00 85.00 93 ALA A O 1
ATOM 704 N N . GLY A 1 94 ? 23.829 -32.186 -2.847 1.00 78.81 94 GLY A N 1
ATOM 705 C CA . GLY A 1 94 ? 24.220 -32.654 -1.514 1.00 78.81 94 GLY A CA 1
ATOM 706 C C . GLY A 1 94 ? 24.584 -31.554 -0.507 1.00 78.81 94 GLY A C 1
ATOM 707 O O . GLY A 1 94 ? 25.033 -31.863 0.594 1.00 78.81 94 GLY A O 1
ATOM 708 N N . SER A 1 95 ? 24.359 -30.273 -0.808 1.00 85.00 95 SER A N 1
ATOM 709 C CA . SER A 1 95 ? 24.531 -29.166 0.148 1.00 85.00 95 SER A CA 1
ATOM 710 C C . SER A 1 95 ? 23.245 -28.871 0.925 1.00 85.00 95 SER A C 1
ATOM 712 O O . SER A 1 95 ? 22.150 -28.989 0.376 1.00 85.00 95 SER A O 1
ATOM 714 N N . TRP A 1 96 ? 23.376 -28.456 2.186 1.00 86.12 96 TRP A N 1
ATOM 715 C CA . TRP A 1 96 ? 22.250 -28.013 3.010 1.00 86.12 96 TRP A CA 1
ATOM 716 C C . TRP A 1 96 ? 21.746 -26.635 2.563 1.00 86.12 96 TRP A C 1
ATOM 718 O O . TRP A 1 96 ? 22.509 -25.671 2.542 1.00 86.12 96 TRP A O 1
ATOM 728 N N . ILE A 1 97 ? 20.454 -26.537 2.260 1.00 89.75 97 ILE A N 1
ATOM 729 C CA . ILE A 1 97 ? 19.739 -25.295 1.957 1.00 89.75 97 ILE A CA 1
ATOM 730 C C . ILE A 1 97 ? 18.689 -25.059 3.037 1.00 89.75 97 ILE A C 1
ATOM 732 O O . ILE A 1 97 ? 17.970 -25.981 3.417 1.00 89.75 97 ILE A O 1
ATOM 736 N N . GLN A 1 98 ? 18.594 -23.823 3.517 1.00 89.31 98 GLN A N 1
ATOM 737 C CA . GLN A 1 98 ? 17.528 -23.410 4.418 1.00 89.31 98 GLN A CA 1
ATOM 738 C C . GLN A 1 98 ? 16.230 -23.190 3.647 1.00 89.31 98 GLN A C 1
ATOM 740 O O . GLN A 1 98 ? 16.212 -22.504 2.628 1.00 89.31 98 GLN A O 1
ATOM 745 N N . ASP A 1 99 ? 15.153 -23.762 4.163 1.00 89.12 99 ASP A N 1
ATOM 746 C CA . ASP A 1 99 ? 13.809 -23.638 3.624 1.00 89.12 99 ASP A CA 1
ATOM 747 C C . ASP A 1 99 ? 12.817 -23.382 4.770 1.00 89.12 99 ASP A C 1
ATOM 749 O O . ASP A 1 99 ? 13.138 -23.566 5.956 1.00 89.12 99 ASP A O 1
ATOM 753 N N . SER A 1 100 ? 11.618 -22.920 4.432 1.00 88.88 100 SER A N 1
ATOM 754 C CA . SER A 1 100 ? 10.539 -22.751 5.398 1.00 88.88 100 SER A CA 1
ATOM 755 C C . SER A 1 100 ? 9.195 -23.198 4.841 1.00 88.88 100 SER A C 1
ATOM 757 O O . SER A 1 100 ? 8.904 -23.086 3.654 1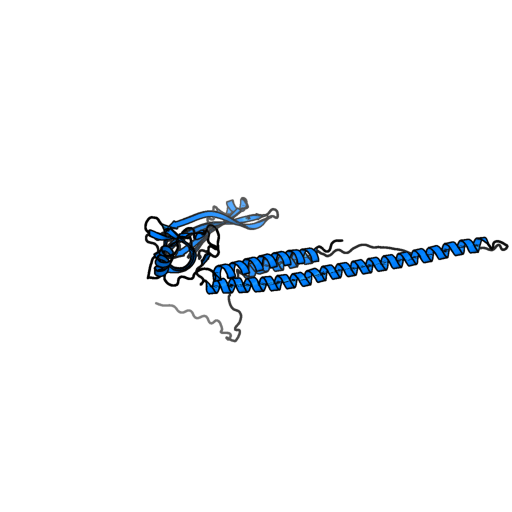.00 88.88 100 SER A O 1
ATOM 759 N N . ALA A 1 101 ? 8.357 -23.732 5.725 1.00 88.56 101 ALA A N 1
ATOM 760 C CA . ALA A 1 101 ? 6.991 -24.117 5.409 1.00 88.56 101 ALA A CA 1
ATOM 761 C C . ALA A 1 101 ? 6.028 -23.397 6.351 1.00 88.56 101 ALA A C 1
ATOM 763 O O . ALA A 1 101 ? 6.172 -23.468 7.572 1.00 88.56 101 ALA A O 1
ATOM 764 N N . LEU A 1 102 ? 5.027 -22.723 5.787 1.00 90.31 102 LEU A N 1
ATOM 765 C CA . LEU A 1 102 ? 3.963 -22.112 6.574 1.00 90.31 102 LEU A CA 1
ATOM 766 C C . LEU A 1 102 ? 3.103 -23.221 7.190 1.00 90.31 102 LEU A C 1
ATOM 768 O O . LEU A 1 102 ? 2.451 -23.982 6.477 1.00 90.31 102 LEU A O 1
ATOM 772 N N . MET A 1 103 ? 3.128 -23.326 8.516 1.00 86.88 103 MET A N 1
ATOM 773 C CA . MET A 1 103 ? 2.343 -24.310 9.263 1.00 86.88 103 MET A CA 1
ATOM 774 C C . MET A 1 103 ? 0.943 -23.797 9.561 1.00 86.88 103 MET A C 1
ATOM 776 O O . MET A 1 103 ? -0.023 -24.555 9.520 1.00 86.88 103 MET A O 1
ATOM 780 N N . LEU A 1 104 ? 0.847 -22.513 9.905 1.00 87.44 104 LEU A N 1
ATOM 781 C CA . LEU A 1 104 ? -0.392 -21.888 10.334 1.00 87.44 104 LEU A CA 1
ATOM 782 C C . LEU A 1 104 ? -0.420 -20.434 9.878 1.00 87.44 104 LEU A C 1
ATOM 784 O O . LEU A 1 104 ? 0.570 -19.714 9.994 1.00 87.44 104 LEU A O 1
ATOM 788 N N . SER A 1 105 ? -1.574 -20.016 9.372 1.00 91.50 105 SER A N 1
ATOM 789 C CA . SER A 1 105 ? -1.912 -18.619 9.134 1.00 91.50 105 SER A CA 1
ATOM 790 C C . SER A 1 105 ? -3.345 -18.419 9.603 1.00 91.50 105 SER A C 1
ATOM 792 O O . SER A 1 105 ? -4.279 -18.993 9.041 1.00 91.50 105 SER A O 1
ATOM 794 N N . MET A 1 106 ? -3.508 -17.654 10.676 1.00 91.44 106 MET A N 1
ATOM 795 C CA . MET A 1 106 ? -4.800 -17.274 11.224 1.00 91.44 106 MET A CA 1
ATOM 796 C C . MET A 1 106 ? -4.947 -15.762 11.117 1.00 91.44 106 MET A C 1
ATOM 798 O O . MET A 1 106 ? -4.013 -15.012 11.384 1.00 91.44 106 MET A O 1
ATOM 802 N N . SER A 1 107 ? -6.143 -15.309 10.760 1.00 91.25 107 SER A N 1
ATOM 803 C CA . SER A 1 107 ? -6.491 -13.894 10.806 1.00 91.25 107 SER A CA 1
ATOM 804 C C . SER A 1 107 ? -7.821 -13.710 11.511 1.00 91.25 107 SER A C 1
ATOM 806 O O . SER A 1 107 ? -8.805 -14.349 11.130 1.00 91.25 107 SER A O 1
ATOM 808 N N . LYS A 1 108 ? -7.860 -12.810 12.488 1.00 92.94 108 LYS A N 1
ATOM 809 C CA . LYS A 1 108 ? -9.060 -12.448 13.234 1.00 92.94 108 LYS A CA 1
ATOM 810 C C . LYS A 1 108 ? -9.267 -10.942 13.154 1.00 92.94 108 LYS A C 1
ATOM 812 O O . LYS A 1 108 ? -8.362 -10.167 13.443 1.00 92.94 108 LYS A O 1
ATOM 817 N N . GLU A 1 109 ? -10.472 -10.541 12.778 1.00 93.56 109 GLU A N 1
ATOM 818 C CA . GLU A 1 109 ? -10.903 -9.146 12.726 1.00 93.56 109 GLU A CA 1
ATOM 819 C C . GLU A 1 109 ? -12.206 -9.025 13.515 1.00 93.56 109 GLU A C 1
ATOM 821 O O . GLU A 1 109 ? -13.130 -9.819 13.328 1.00 93.56 109 GLU A O 1
ATOM 826 N N . VAL A 1 110 ? -12.254 -8.070 14.440 1.00 94.88 110 VAL A N 1
ATOM 827 C CA . VAL A 1 110 ? -13.456 -7.727 15.216 1.00 94.88 110 VAL A CA 1
ATOM 828 C C . VAL A 1 110 ? -14.015 -6.398 14.723 1.00 94.88 110 VAL A C 1
ATOM 830 O O . VAL A 1 110 ? -13.246 -5.606 14.196 1.00 94.88 110 VAL A O 1
ATOM 833 N N . PRO A 1 111 ? -15.309 -6.090 14.902 1.00 94.06 111 PRO A N 1
ATOM 834 C CA . PRO A 1 111 ? -15.838 -4.778 14.546 1.00 94.06 111 PRO A CA 1
ATOM 835 C C . PRO A 1 111 ? -15.069 -3.647 15.242 1.00 94.06 111 PRO A C 1
ATOM 837 O O . PRO A 1 111 ? -14.863 -3.660 16.460 1.00 94.06 111 PRO A O 1
ATOM 840 N N . TRP A 1 112 ? -14.639 -2.660 14.460 1.00 95.25 112 TRP A N 1
ATOM 841 C CA . TRP A 1 112 ? -13.874 -1.517 14.943 1.00 95.25 112 TRP A CA 1
ATOM 842 C C . TRP A 1 112 ? -14.272 -0.235 14.214 1.00 95.25 112 TRP A C 1
ATOM 844 O O . TRP A 1 112 ? -14.943 -0.256 13.177 1.00 95.25 112 TRP A O 1
ATOM 854 N N . TYR A 1 113 ? -13.903 0.892 14.805 1.00 94.88 113 TYR A N 1
ATOM 855 C CA . TYR A 1 113 ? -14.231 2.225 14.324 1.00 94.88 113 TYR A CA 1
ATOM 856 C C . TYR A 1 113 ? -13.065 3.183 14.557 1.00 94.88 113 TYR A C 1
ATOM 858 O O . TYR A 1 113 ? -12.151 2.914 15.343 1.00 94.88 113 TYR A O 1
ATOM 866 N N . LEU A 1 114 ? -13.093 4.304 13.848 1.00 94.88 114 LEU A N 1
ATOM 867 C CA . LEU A 1 114 ? -12.243 5.450 14.116 1.00 94.88 114 LEU A CA 1
ATOM 868 C C . LEU A 1 114 ? -12.978 6.437 15.011 1.00 94.88 114 LEU A C 1
ATOM 870 O O . LEU A 1 114 ? -14.156 6.714 14.803 1.00 94.88 114 LEU A O 1
ATOM 874 N N . ASP A 1 115 ? -12.253 6.940 16.000 1.00 93.94 115 ASP A N 1
ATOM 875 C CA . ASP A 1 115 ? -12.733 7.891 16.993 1.00 93.94 115 ASP A CA 1
ATOM 876 C C . ASP A 1 115 ? -11.769 9.083 17.053 1.00 93.94 115 ASP A C 1
ATOM 878 O O . ASP A 1 115 ? -10.567 8.927 17.311 1.00 93.94 115 ASP A O 1
ATOM 882 N N . ASP A 1 116 ? -12.282 10.277 16.777 1.00 90.94 116 ASP A N 1
ATOM 883 C CA . ASP A 1 116 ? -11.555 11.544 16.886 1.00 90.94 116 ASP A CA 1
ATOM 884 C C . ASP A 1 116 ? -11.934 12.340 18.152 1.00 90.94 116 ASP A C 1
ATOM 886 O O . ASP A 1 116 ? -11.367 13.402 18.414 1.00 90.94 116 ASP A O 1
ATOM 890 N N . GLY A 1 117 ? -12.841 11.803 18.973 1.00 87.94 117 GLY A N 1
ATOM 891 C CA . GLY A 1 117 ? -13.439 12.440 20.143 1.00 87.94 117 GLY A CA 1
ATOM 892 C C . GLY A 1 117 ? -14.726 13.216 19.851 1.00 87.94 117 GLY A C 1
ATOM 893 O O . GLY A 1 117 ? -15.388 13.636 20.799 1.00 87.94 117 GLY A O 1
ATOM 894 N N . THR A 1 118 ? -15.094 13.412 18.581 1.00 89.00 118 THR A N 1
ATOM 895 C CA . THR A 1 118 ? -16.339 14.088 18.181 1.00 89.00 118 THR A CA 1
ATOM 896 C C . THR A 1 118 ? -17.427 13.101 17.785 1.00 89.00 118 THR A C 1
ATOM 898 O O . THR A 1 118 ? -18.572 13.278 18.199 1.00 89.00 118 THR A O 1
ATOM 901 N N . ASP A 1 119 ? -17.072 12.069 17.019 1.00 89.31 119 ASP A N 1
ATOM 902 C CA . ASP A 1 119 ? -17.984 11.018 16.569 1.00 89.31 119 ASP A CA 1
ATOM 903 C C . ASP A 1 119 ? -17.220 9.711 16.283 1.00 89.31 119 ASP A C 1
ATOM 905 O O . ASP A 1 119 ? -15.989 9.661 16.358 1.00 89.31 119 ASP A O 1
ATOM 909 N N . ARG A 1 120 ? -17.946 8.632 15.975 1.00 91.62 120 ARG A N 1
ATOM 910 C CA . ARG A 1 120 ? -17.389 7.307 15.675 1.00 91.62 120 ARG A CA 1
ATOM 911 C C . ARG A 1 120 ? -17.789 6.860 14.278 1.00 91.62 120 ARG A C 1
ATOM 913 O O . ARG A 1 120 ? -18.968 6.845 13.937 1.00 91.62 120 ARG A O 1
ATOM 920 N N . VAL A 1 121 ? -16.811 6.420 13.490 1.00 93.25 121 VAL A N 1
ATOM 921 C CA . VAL A 1 121 ? -17.045 5.935 12.122 1.00 93.25 121 VAL A CA 1
ATOM 922 C C . VAL A 1 121 ? -16.511 4.523 11.961 1.00 93.25 121 VAL A C 1
ATOM 924 O O . VAL A 1 121 ? -15.317 4.278 12.135 1.00 93.25 121 VAL A O 1
ATOM 927 N N . HIS A 1 122 ? -17.384 3.585 11.604 1.00 93.88 122 HIS A N 1
ATOM 928 C CA . HIS A 1 122 ? -16.989 2.196 11.387 1.00 93.88 122 HIS A CA 1
ATOM 929 C C . HIS A 1 122 ? -16.200 2.042 10.090 1.00 93.88 122 HIS A C 1
ATOM 931 O O . HIS A 1 122 ? -16.529 2.654 9.078 1.00 93.88 122 HIS A O 1
ATOM 937 N N . VAL A 1 123 ? -15.169 1.199 10.096 1.00 93.25 123 VAL A N 1
ATOM 938 C CA . VAL A 1 123 ? -14.360 0.929 8.901 1.00 93.25 123 VAL A CA 1
ATOM 939 C C . VAL A 1 123 ? -14.546 -0.526 8.501 1.00 93.25 123 VAL A C 1
ATOM 941 O O . VAL A 1 123 ? -14.353 -1.427 9.312 1.00 93.25 123 VAL A O 1
ATOM 944 N N . VAL A 1 124 ? -14.910 -0.761 7.241 1.00 91.81 124 VAL A N 1
ATOM 945 C CA . VAL A 1 124 ? -15.175 -2.100 6.708 1.00 91.81 124 VAL A CA 1
ATOM 946 C C . VAL A 1 124 ? -14.200 -2.422 5.582 1.00 91.81 124 VAL A C 1
ATOM 948 O O . VAL A 1 124 ? -14.011 -1.645 4.645 1.00 91.81 124 VAL A O 1
ATOM 951 N N . GLY A 1 125 ? -13.596 -3.610 5.652 1.00 88.75 125 GLY A N 1
ATOM 952 C CA . GLY A 1 125 ? -12.755 -4.146 4.582 1.00 88.75 125 GLY A CA 1
ATOM 953 C C . GLY A 1 125 ? -11.335 -3.582 4.538 1.00 88.75 125 GLY A C 1
ATOM 954 O O . GLY A 1 125 ? -10.679 -3.704 3.505 1.00 88.75 125 GLY A O 1
ATOM 955 N N . ALA A 1 126 ? -10.833 -3.004 5.634 1.00 89.25 126 ALA A N 1
ATOM 956 C CA . ALA A 1 126 ? -9.517 -2.361 5.693 1.00 89.25 126 ALA A CA 1
ATOM 957 C C . ALA A 1 126 ? -8.351 -3.252 5.233 1.00 89.25 126 ALA A C 1
ATOM 959 O O . ALA A 1 126 ? -7.409 -2.750 4.626 1.00 89.25 126 ALA A O 1
ATOM 960 N N . ARG A 1 127 ? -8.438 -4.576 5.430 1.00 87.44 127 ARG A N 1
ATOM 961 C CA . ARG A 1 127 ? -7.436 -5.546 4.948 1.00 87.44 127 ARG A CA 1
ATOM 962 C C . ARG A 1 127 ? -7.232 -5.510 3.430 1.00 87.44 127 ARG A C 1
ATOM 964 O O . ARG A 1 127 ? -6.148 -5.808 2.947 1.00 87.44 127 ARG A O 1
ATOM 971 N N . GLY A 1 128 ? -8.264 -5.136 2.674 1.00 84.12 128 GLY A N 1
ATOM 972 C CA . GLY A 1 128 ? -8.190 -4.966 1.223 1.00 84.12 128 GLY A CA 1
ATOM 973 C C . GLY A 1 128 ? -7.742 -3.571 0.779 1.00 84.12 128 GLY A C 1
ATOM 974 O O . GLY A 1 128 ? -7.734 -3.297 -0.424 1.00 84.12 128 GLY A O 1
ATOM 975 N N . ALA A 1 129 ? -7.438 -2.657 1.698 1.00 89.00 129 ALA A N 1
ATOM 976 C CA . ALA A 1 129 ? -7.057 -1.297 1.353 1.00 89.00 129 ALA A CA 1
ATOM 977 C C . ALA A 1 129 ? -5.606 -1.209 0.881 1.00 89.00 129 ALA A C 1
ATOM 979 O O . ALA A 1 129 ? -4.707 -1.883 1.383 1.00 89.00 129 ALA A O 1
ATOM 980 N N . THR A 1 130 ? -5.354 -0.324 -0.078 1.00 85.06 130 THR A N 1
ATOM 981 C CA . THR A 1 130 ? -3.990 -0.027 -0.510 1.00 85.06 130 THR A CA 1
ATOM 982 C C . THR A 1 130 ? -3.244 0.717 0.600 1.00 85.06 130 THR A C 1
ATOM 984 O O . THR A 1 130 ? -3.773 1.640 1.217 1.00 85.06 130 THR A O 1
ATOM 987 N N . GLY A 1 131 ? -1.996 0.322 0.857 1.00 81.44 131 GLY A N 1
ATOM 988 C CA . GLY A 1 131 ? -1.163 0.935 1.896 1.00 81.44 131 GLY A CA 1
ATOM 989 C C . GLY A 1 131 ? -1.453 0.457 3.322 1.00 81.44 131 GLY A C 1
ATOM 990 O O . GLY A 1 131 ? -0.787 0.937 4.243 1.00 81.44 131 GLY A O 1
ATOM 991 N N . PHE A 1 132 ? -2.383 -0.491 3.493 1.00 89.12 132 PHE A N 1
ATOM 992 C CA . PHE A 1 132 ? -2.627 -1.140 4.774 1.00 89.12 132 PHE A CA 1
ATOM 993 C C . PHE A 1 132 ? -1.583 -2.225 5.014 1.00 89.12 132 PHE A C 1
ATOM 995 O O . PHE A 1 132 ? -1.483 -3.187 4.255 1.00 89.12 132 PHE A O 1
ATOM 1002 N N . VAL A 1 133 ? -0.788 -2.053 6.066 1.00 87.81 133 VAL A N 1
ATOM 1003 C CA . VAL A 1 133 ? 0.214 -3.028 6.498 1.00 87.81 133 VAL A CA 1
ATOM 1004 C C . VAL A 1 133 ? 0.122 -3.140 8.010 1.00 87.81 133 VAL A C 1
ATOM 1006 O O . VAL A 1 133 ? 0.249 -2.135 8.710 1.00 87.81 133 VAL A O 1
ATOM 1009 N N . LEU A 1 134 ? -0.098 -4.358 8.505 1.00 90.69 134 LEU A N 1
ATOM 1010 C CA . LEU A 1 134 ? -0.131 -4.620 9.938 1.00 90.69 134 LEU A CA 1
ATOM 1011 C C . LEU A 1 134 ? 1.297 -4.608 10.507 1.00 90.69 134 LEU A C 1
ATOM 1013 O O . LEU A 1 134 ? 2.156 -5.360 10.016 1.00 90.69 134 LEU A O 1
ATOM 1017 N N . PRO A 1 135 ? 1.572 -3.773 11.527 1.00 91.12 135 PRO A N 1
ATOM 1018 C CA . PRO A 1 135 ? 2.856 -3.794 12.206 1.00 91.12 135 PRO A CA 1
ATOM 1019 C C . PRO A 1 135 ? 3.047 -5.125 12.941 1.00 91.12 135 PRO A C 1
ATOM 1021 O O . PRO A 1 135 ? 2.086 -5.773 13.362 1.00 91.12 135 PRO A O 1
ATOM 1024 N N . VAL A 1 136 ? 4.305 -5.541 13.076 1.00 91.88 136 VAL A N 1
ATOM 1025 C CA . VAL A 1 136 ? 4.670 -6.732 13.850 1.00 91.88 136 VAL A CA 1
ATOM 1026 C C . VAL A 1 136 ? 4.533 -6.386 15.331 1.00 91.88 136 VAL A C 1
ATOM 1028 O O . VAL A 1 136 ? 5.190 -5.462 15.805 1.00 91.88 136 VAL A O 1
ATOM 1031 N N . GLY A 1 137 ? 3.644 -7.088 16.032 1.00 86.12 137 GLY A N 1
ATOM 1032 C CA . GLY A 1 137 ? 3.437 -6.954 17.473 1.00 86.12 137 GLY A CA 1
ATOM 1033 C C . GLY A 1 137 ? 4.385 -7.844 18.274 1.00 86.12 137 GLY A C 1
ATOM 1034 O O . GLY A 1 137 ? 4.943 -7.397 19.271 1.00 86.12 137 GLY A O 1
ATOM 1035 N N . SER A 1 138 ? 4.598 -9.081 17.822 1.00 90.12 138 SER A N 1
ATOM 1036 C CA . SER A 1 138 ? 5.542 -10.024 18.427 1.00 90.12 138 SER A CA 1
ATOM 1037 C C . SER A 1 138 ? 6.162 -10.924 17.360 1.00 90.12 138 SER A C 1
ATOM 1039 O O . SER A 1 138 ? 5.504 -11.314 16.396 1.00 90.12 138 SER A O 1
ATOM 1041 N N . GLU A 1 139 ? 7.440 -11.247 17.525 1.00 92.06 139 GLU A N 1
ATOM 1042 C CA . GLU A 1 139 ? 8.176 -12.190 16.687 1.00 92.06 139 GLU A CA 1
ATOM 1043 C C . GLU A 1 139 ? 9.035 -13.058 17.603 1.00 92.06 139 GLU A C 1
ATOM 1045 O O . GLU A 1 139 ? 9.928 -12.563 18.291 1.00 92.06 139 GLU A O 1
ATOM 1050 N N . ALA A 1 140 ? 8.742 -14.354 17.634 1.00 88.38 140 ALA A N 1
ATOM 1051 C CA . ALA A 1 140 ? 9.419 -15.316 18.489 1.00 88.38 140 ALA A CA 1
ATOM 1052 C C . ALA A 1 140 ? 9.874 -16.519 17.663 1.00 88.38 140 ALA A C 1
ATOM 1054 O O . ALA A 1 140 ? 9.122 -17.053 16.846 1.00 88.38 140 ALA A O 1
ATOM 1055 N N . PHE A 1 141 ? 11.111 -16.960 17.882 1.00 89.12 141 PHE A N 1
ATOM 1056 C CA . PHE A 1 141 ? 11.638 -18.180 17.282 1.00 89.12 141 PHE A CA 1
ATOM 1057 C C . PHE A 1 141 ? 11.767 -19.263 18.351 1.00 89.12 141 PHE A C 1
ATOM 1059 O O . PHE A 1 141 ? 12.580 -19.156 19.268 1.00 89.12 141 PHE A O 1
ATOM 1066 N N . GLU A 1 142 ? 10.955 -20.307 18.231 1.00 86.69 142 GLU A N 1
ATOM 1067 C CA . GLU A 1 142 ? 11.011 -21.498 19.071 1.00 86.69 142 GLU A CA 1
ATOM 1068 C C . GLU A 1 142 ? 11.984 -22.492 18.433 1.00 86.69 142 GLU A C 1
ATOM 1070 O O . GLU A 1 142 ? 11.635 -23.212 17.493 1.00 86.69 142 GLU A O 1
ATOM 1075 N N . GLU A 1 143 ? 13.227 -22.520 18.920 1.00 83.94 143 GLU A N 1
ATOM 1076 C CA . GLU A 1 143 ? 14.217 -23.498 18.465 1.00 83.94 143 GLU A CA 1
ATOM 1077 C C . GLU A 1 143 ? 13.722 -24.926 18.719 1.00 83.94 143 GLU A C 1
ATOM 1079 O O . GLU A 1 143 ? 13.200 -25.250 19.791 1.00 83.94 143 GLU A O 1
ATOM 1084 N N . SER A 1 144 ? 13.921 -25.813 17.741 1.00 75.44 144 SER A N 1
ATOM 1085 C CA . SER A 1 144 ? 13.654 -27.232 17.954 1.00 75.44 144 SER A CA 1
ATOM 1086 C C . SER A 1 144 ? 14.656 -27.750 18.987 1.00 75.44 144 SER A C 1
ATOM 1088 O O . SER A 1 144 ? 15.860 -27.819 18.725 1.00 75.44 144 SER A O 1
ATOM 1090 N N . GLY A 1 145 ? 14.171 -28.045 20.197 1.00 60.78 145 GLY A N 1
ATOM 1091 C CA . GLY A 1 145 ? 15.010 -28.477 21.310 1.00 60.78 145 GLY A CA 1
ATOM 1092 C C . GLY A 1 145 ? 15.921 -29.636 20.903 1.00 60.78 145 GLY A C 1
ATOM 1093 O O . GLY A 1 145 ? 15.483 -30.584 20.250 1.00 60.78 145 GLY A O 1
ATOM 1094 N N . ARG A 1 146 ? 17.199 -29.567 21.300 1.00 55.16 146 ARG A N 1
ATOM 1095 C CA . ARG A 1 146 ? 18.221 -30.594 21.031 1.00 55.16 146 ARG A CA 1
ATOM 1096 C C . ARG A 1 146 ? 17.916 -31.890 21.793 1.00 55.16 146 ARG A C 1
ATOM 1098 O O . ARG A 1 146 ? 18.612 -32.250 22.736 1.00 55.16 146 ARG A O 1
ATOM 1105 N N . SER A 1 147 ? 16.879 -32.616 21.391 1.00 50.69 147 SER A N 1
ATOM 1106 C CA . SER A 1 147 ? 16.707 -34.006 21.792 1.00 50.69 147 SER A CA 1
ATOM 1107 C C . SER A 1 147 ? 17.772 -34.824 21.067 1.00 50.69 147 SER A C 1
ATOM 1109 O O . SER A 1 147 ? 17.663 -35.105 19.872 1.00 50.69 147 SER A O 1
ATOM 1111 N N . LEU A 1 148 ? 18.829 -35.183 21.798 1.00 48.03 148 LEU A N 1
ATOM 1112 C CA . LEU A 1 148 ? 19.971 -35.977 21.324 1.00 48.03 148 LEU A CA 1
ATOM 1113 C C . LEU A 1 148 ? 19.563 -37.309 20.666 1.00 48.03 148 LEU A C 1
ATOM 1115 O O . LEU A 1 148 ? 20.341 -37.875 19.906 1.00 48.03 148 LEU A O 1
ATOM 1119 N N . VAL A 1 149 ? 18.342 -37.788 20.919 1.00 48.81 149 VAL A N 1
ATOM 1120 C CA . VAL A 1 149 ? 17.802 -39.040 20.368 1.00 48.81 149 VAL A CA 1
ATOM 1121 C C . VAL A 1 149 ? 17.030 -38.819 19.054 1.00 48.81 149 VAL A C 1
ATOM 1123 O O . VAL A 1 149 ? 16.905 -39.745 18.260 1.00 48.81 149 VAL A O 1
ATOM 1126 N N . ARG A 1 150 ? 16.553 -37.595 18.776 1.00 51.44 150 ARG A N 1
ATOM 1127 C CA . ARG A 1 150 ? 15.836 -37.246 17.531 1.00 51.44 150 ARG A CA 1
ATOM 1128 C C . ARG A 1 150 ? 16.731 -36.561 16.490 1.00 51.44 150 ARG A C 1
ATOM 1130 O O . ARG A 1 150 ? 16.507 -36.715 15.296 1.00 51.44 150 ARG A O 1
ATOM 1137 N N . GLY A 1 151 ? 17.801 -35.891 16.931 1.00 52.34 151 GLY A N 1
ATOM 1138 C CA . GLY A 1 151 ? 18.725 -35.159 16.055 1.00 52.34 151 GLY A CA 1
ATOM 1139 C C . GLY A 1 151 ? 19.559 -36.016 15.089 1.00 52.34 151 GLY A C 1
ATOM 1140 O O . GLY A 1 151 ? 20.053 -35.487 14.096 1.00 52.34 151 GLY A O 1
ATOM 1141 N N . THR A 1 152 ? 19.717 -37.320 15.340 1.00 50.19 152 THR A N 1
ATOM 1142 C CA . THR A 1 152 ? 20.444 -38.239 14.442 1.00 50.19 152 THR A CA 1
ATOM 1143 C C . THR A 1 152 ? 19.553 -38.859 13.365 1.00 50.19 152 THR A C 1
ATOM 1145 O O . THR A 1 152 ? 20.046 -39.146 12.279 1.00 50.19 152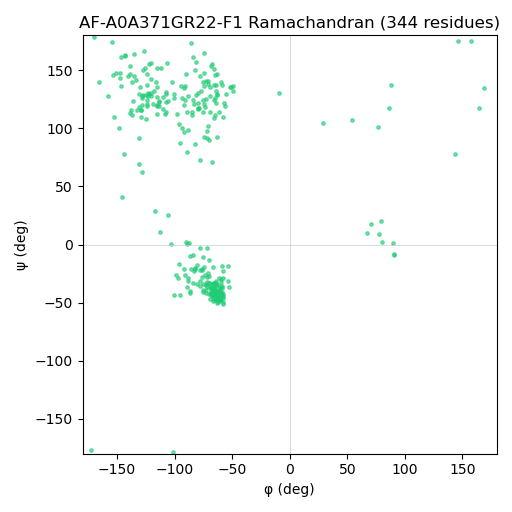 THR A O 1
ATOM 1148 N N . LEU A 1 153 ? 18.251 -39.030 13.623 1.00 53.28 153 LEU A N 1
ATOM 1149 C CA . LEU A 1 153 ? 17.314 -39.621 12.660 1.00 53.28 153 LEU A CA 1
ATOM 1150 C C . LEU A 1 153 ? 16.963 -38.634 11.534 1.00 53.28 153 LEU A C 1
ATOM 1152 O O . LEU A 1 153 ? 16.953 -39.004 10.363 1.00 53.28 153 LEU A O 1
ATOM 1156 N N . ASP A 1 154 ? 16.768 -37.366 11.896 1.00 53.53 154 ASP A N 1
ATOM 1157 C CA . ASP A 1 154 ? 16.450 -36.278 10.966 1.00 53.53 154 ASP A CA 1
ATOM 1158 C C . ASP A 1 154 ? 17.642 -35.987 10.020 1.00 53.53 154 ASP A C 1
ATOM 1160 O O . ASP A 1 154 ? 17.478 -35.801 8.812 1.00 53.53 154 ASP A O 1
ATOM 1164 N N . TYR A 1 155 ? 18.883 -36.089 10.523 1.00 53.59 155 TYR A N 1
ATOM 1165 C CA . TYR A 1 155 ? 20.103 -35.961 9.708 1.00 53.59 155 TYR A CA 1
ATOM 1166 C C . TYR A 1 155 ? 20.222 -37.058 8.635 1.00 53.59 155 TYR A C 1
ATOM 1168 O O . TYR A 1 155 ? 20.712 -36.797 7.538 1.00 53.59 155 TYR A O 1
ATOM 1176 N N . LEU A 1 156 ? 19.739 -38.272 8.925 1.00 55.50 156 LEU A N 1
ATOM 1177 C CA . LEU A 1 156 ? 19.751 -39.397 7.984 1.00 55.50 156 LEU A CA 1
ATOM 1178 C C . LEU A 1 156 ? 18.642 -39.304 6.924 1.00 55.50 156 LEU A C 1
ATOM 1180 O O . LEU A 1 156 ? 18.780 -39.892 5.855 1.00 55.50 156 LEU A O 1
ATOM 1184 N N . GLN A 1 157 ? 17.569 -38.550 7.185 1.00 66.06 157 GLN A N 1
ATOM 1185 C CA . GLN A 1 157 ? 16.479 -38.300 6.230 1.00 66.06 157 GLN A CA 1
ATOM 1186 C C . GLN A 1 157 ? 16.721 -37.072 5.334 1.00 66.06 157 GLN A C 1
ATOM 1188 O O . GLN A 1 157 ? 15.890 -36.758 4.485 1.00 66.06 157 GLN A O 1
ATOM 1193 N N . GLY A 1 158 ? 17.855 -36.379 5.499 1.00 73.00 158 GLY A N 1
ATOM 1194 C CA . GLY A 1 158 ? 18.218 -35.205 4.703 1.00 73.00 158 GLY A CA 1
ATOM 1195 C C . GLY A 1 158 ? 17.378 -33.955 4.986 1.00 73.00 158 GLY A C 1
ATOM 1196 O O . GLY A 1 158 ? 17.382 -33.021 4.181 1.00 73.00 158 GLY A O 1
ATOM 1197 N N . LEU A 1 159 ? 16.677 -33.933 6.125 1.00 77.69 159 LEU A N 1
ATOM 1198 C CA . LEU A 1 159 ? 15.844 -32.831 6.599 1.00 77.69 159 LEU A CA 1
ATOM 1199 C C . LEU A 1 159 ? 16.187 -32.531 8.057 1.00 77.69 159 LEU A C 1
ATOM 1201 O O . LEU A 1 159 ? 16.004 -33.376 8.920 1.00 77.6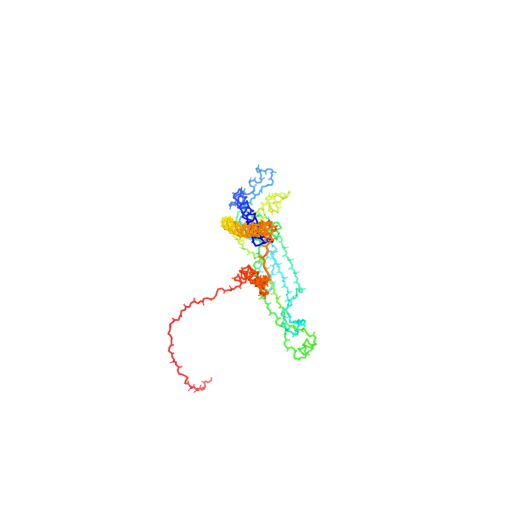9 159 LEU A O 1
ATOM 1205 N N . LYS A 1 160 ? 16.660 -31.322 8.359 1.00 83.88 160 LYS A N 1
ATOM 1206 C CA . LYS A 1 160 ? 16.991 -30.907 9.728 1.00 83.88 160 LYS A CA 1
ATOM 1207 C C . LYS A 1 160 ? 16.083 -29.774 10.176 1.00 83.88 160 LYS A C 1
ATOM 1209 O O . LYS A 1 160 ? 16.209 -28.653 9.694 1.00 83.88 160 LYS A O 1
ATOM 1214 N N . MET A 1 161 ? 15.216 -30.044 11.142 1.00 85.06 161 MET A N 1
ATOM 1215 C CA . MET A 1 161 ? 14.333 -29.029 11.719 1.00 85.06 161 MET A CA 1
ATOM 1216 C C . MET A 1 161 ? 15.150 -28.012 12.532 1.00 85.06 161 MET A C 1
ATOM 1218 O O . MET A 1 161 ? 15.951 -28.400 13.382 1.00 85.06 161 MET A O 1
ATOM 1222 N N . LEU A 1 162 ? 14.973 -26.714 12.266 1.00 87.00 162 LEU A N 1
ATOM 1223 C CA . LEU A 1 162 ? 15.657 -25.635 12.995 1.00 87.00 162 LEU A CA 1
ATOM 1224 C C . LEU A 1 162 ? 14.788 -25.095 14.132 1.00 87.00 162 LEU A C 1
ATOM 1226 O O . LEU A 1 162 ? 15.264 -24.896 15.245 1.00 87.00 162 LEU A O 1
ATOM 1230 N N . GLY A 1 163 ? 13.505 -24.890 13.857 1.00 88.00 163 GLY A N 1
ATOM 1231 C CA . GLY A 1 163 ? 12.575 -24.297 14.808 1.00 88.00 163 GLY A CA 1
ATOM 1232 C C . GLY A 1 163 ? 11.372 -23.679 14.115 1.00 88.00 163 GLY A C 1
ATOM 1233 O O . GLY A 1 163 ? 11.295 -23.663 12.883 1.00 88.00 163 GLY A O 1
ATOM 1234 N N . VAL A 1 164 ? 10.429 -23.197 14.911 1.00 90.44 164 VAL A N 1
ATOM 1235 C CA . VAL A 1 164 ? 9.211 -22.542 14.436 1.00 90.44 164 VAL A CA 1
ATOM 1236 C C . VAL A 1 164 ? 9.325 -21.051 14.705 1.00 90.44 164 VAL A C 1
ATOM 1238 O O . VAL A 1 164 ? 9.493 -20.619 15.841 1.00 90.44 164 VAL A O 1
ATOM 1241 N N . LYS A 1 165 ? 9.208 -20.253 13.650 1.00 91.75 165 LYS A N 1
ATOM 1242 C CA . LYS A 1 165 ? 9.090 -18.806 13.728 1.00 91.75 165 LYS A CA 1
ATOM 1243 C C . LYS A 1 165 ? 7.616 -18.438 13.845 1.00 91.75 165 LYS A C 1
ATOM 1245 O O . LYS A 1 165 ? 6.851 -18.653 12.910 1.00 91.75 165 LYS A O 1
ATOM 1250 N N . ARG A 1 166 ? 7.213 -17.884 14.982 1.00 92.62 166 ARG A N 1
ATOM 1251 C CA . ARG A 1 166 ? 5.874 -17.333 15.205 1.00 92.62 166 ARG A CA 1
ATOM 1252 C C . ARG A 1 166 ? 5.937 -15.820 15.058 1.00 92.62 166 ARG A C 1
ATOM 1254 O O . ARG A 1 166 ? 6.753 -15.168 15.704 1.00 92.62 166 ARG A O 1
ATOM 1261 N N . ILE A 1 167 ? 5.086 -15.270 14.205 1.00 93.00 167 ILE A N 1
ATOM 1262 C CA . ILE A 1 167 ? 4.956 -13.830 13.989 1.00 93.00 167 ILE A CA 1
ATOM 1263 C C . ILE A 1 167 ? 3.498 -13.464 14.237 1.00 93.00 167 ILE A C 1
ATOM 1265 O O . ILE A 1 167 ? 2.600 -14.016 13.604 1.00 93.00 167 ILE A O 1
ATOM 1269 N N . GLU A 1 168 ? 3.279 -12.522 15.142 1.00 94.06 168 GLU A N 1
ATOM 1270 C CA . GLU A 1 168 ? 1.981 -11.929 15.437 1.00 94.06 168 GLU A CA 1
ATOM 1271 C C . GLU A 1 168 ? 1.996 -10.481 14.932 1.00 94.06 168 GLU A C 1
ATOM 1273 O O . GLU A 1 168 ? 2.790 -9.649 15.38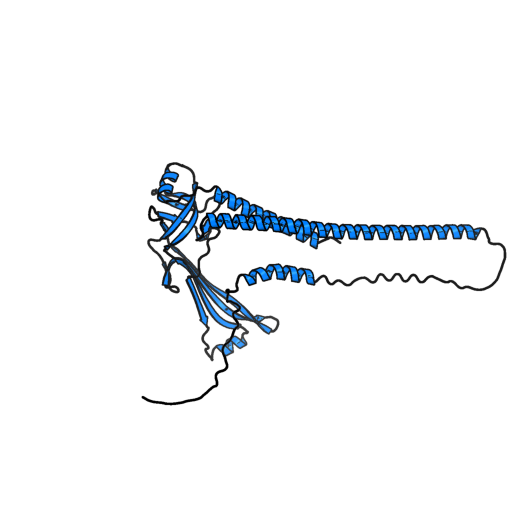2 1.00 94.06 168 GLU A O 1
ATOM 1278 N N . ARG A 1 169 ? 1.136 -10.167 13.964 1.00 94.50 169 ARG A N 1
ATOM 1279 C CA . ARG A 1 169 ? 0.933 -8.823 13.414 1.00 94.50 169 ARG A CA 1
ATOM 1280 C C . ARG A 1 169 ? -0.404 -8.288 13.894 1.00 94.50 169 ARG A C 1
ATOM 1282 O O . ARG A 1 169 ? -1.419 -8.969 13.791 1.00 94.50 169 ARG A O 1
ATOM 1289 N N . VAL A 1 170 ? -0.419 -7.064 14.404 1.00 94.56 170 VAL A N 1
ATOM 1290 C CA . VAL A 1 170 ? -1.583 -6.530 15.123 1.00 94.56 170 VAL A CA 1
ATOM 1291 C C . VAL A 1 170 ? -1.854 -5.100 14.689 1.00 94.56 170 VAL A C 1
ATOM 1293 O O . VAL A 1 170 ? -0.922 -4.318 14.556 1.00 94.56 170 VAL A O 1
ATOM 1296 N N . LEU A 1 171 ? -3.124 -4.725 14.516 1.00 95.12 171 LEU A N 1
ATOM 1297 C CA . LEU A 1 171 ? -3.545 -3.323 14.518 1.00 95.12 171 LEU A CA 1
ATOM 1298 C C . LEU A 1 171 ? -3.994 -2.951 15.938 1.00 95.12 171 LEU A C 1
ATOM 1300 O O . LEU A 1 171 ? -5.117 -3.305 16.316 1.00 95.12 171 LEU A O 1
ATOM 1304 N N . PRO A 1 172 ? -3.150 -2.278 16.744 1.00 94.56 172 PRO A N 1
ATOM 1305 C CA . PRO A 1 172 ? -3.488 -2.001 18.127 1.00 94.56 172 PRO A CA 1
ATOM 1306 C C . PRO A 1 172 ? -4.532 -0.890 18.246 1.00 94.56 172 PRO A C 1
ATOM 1308 O O . PRO A 1 172 ? -4.556 0.072 17.468 1.00 94.56 172 PRO A O 1
ATOM 1311 N N . VAL A 1 173 ? -5.373 -1.006 19.271 1.00 94.69 173 VAL A N 1
ATOM 1312 C CA . VAL A 1 173 ? -6.286 0.059 19.700 1.00 94.69 173 VAL A CA 1
ATOM 1313 C C . VAL A 1 173 ? -5.474 1.300 20.087 1.00 94.69 173 VAL A C 1
ATOM 1315 O O . VAL A 1 173 ? -4.419 1.200 20.710 1.00 94.69 173 VAL A O 1
ATOM 1318 N N . GLY A 1 174 ? -5.966 2.478 19.715 1.00 92.94 174 GLY A N 1
ATOM 1319 C CA . GLY A 1 174 ? -5.312 3.769 19.923 1.00 92.94 174 GLY A CA 1
ATOM 1320 C C . GLY A 1 174 ? -4.409 4.213 18.771 1.00 92.94 174 GLY A C 1
ATOM 1321 O O . GLY A 1 174 ? -3.981 5.366 18.763 1.00 92.94 174 GLY A O 1
ATOM 1322 N N . THR A 1 175 ? -4.152 3.354 17.778 1.00 93.31 175 THR A N 1
ATOM 1323 C CA . THR A 1 175 ? -3.360 3.724 16.594 1.00 93.31 175 THR A CA 1
ATOM 1324 C C . THR A 1 175 ? -4.066 4.814 15.800 1.00 93.31 175 THR A C 1
ATOM 1326 O O . THR A 1 175 ? -5.236 4.665 15.449 1.00 93.31 175 THR A O 1
ATOM 1329 N N . SER A 1 176 ? -3.359 5.894 15.476 1.00 93.25 176 SER A N 1
ATOM 1330 C CA . SER A 1 176 ? -3.867 6.915 14.560 1.00 93.25 176 SER A CA 1
ATOM 1331 C C . SER A 1 176 ? -3.816 6.396 13.126 1.00 93.25 176 SER A C 1
ATOM 1333 O O . SER A 1 176 ? -2.739 6.073 12.621 1.00 93.25 176 SER A O 1
ATOM 1335 N N . LEU A 1 177 ? -4.968 6.335 12.463 1.00 93.44 177 LEU A N 1
ATOM 1336 C CA . LEU A 1 177 ? -5.083 5.932 11.066 1.00 93.44 177 LEU A CA 1
ATOM 1337 C C . LEU A 1 177 ? -5.781 7.011 10.246 1.00 93.44 177 LEU A C 1
ATOM 1339 O O . LEU A 1 177 ? -6.688 7.695 10.720 1.00 93.44 177 LEU A O 1
ATOM 1343 N N . THR A 1 178 ? -5.366 7.113 8.988 1.00 92.88 178 THR A N 1
ATOM 1344 C CA . THR A 1 178 ? -6.065 7.859 7.944 1.00 92.88 178 THR A CA 1
ATOM 1345 C C . THR A 1 178 ? -6.706 6.860 6.989 1.00 92.88 178 THR A C 1
ATOM 1347 O O . THR A 1 178 ? -6.043 5.932 6.513 1.00 92.88 178 THR A O 1
ATOM 1350 N N . VAL A 1 179 ? -7.993 7.049 6.711 1.00 93.50 179 VAL A N 1
ATOM 1351 C CA . VAL A 1 179 ? -8.788 6.188 5.833 1.00 93.50 179 VAL A CA 1
ATOM 1352 C C . VAL A 1 179 ? -9.370 7.032 4.710 1.00 93.50 179 VAL A C 1
ATOM 1354 O O . VAL A 1 179 ? -9.976 8.072 4.955 1.00 93.50 179 VAL A O 1
ATOM 1357 N N . VAL A 1 180 ? -9.185 6.568 3.478 1.00 92.94 180 VAL A N 1
ATOM 1358 C CA . VAL A 1 180 ? -9.807 7.114 2.273 1.00 92.94 180 VAL A CA 1
ATOM 1359 C C . VAL A 1 180 ? -10.730 6.053 1.712 1.00 92.94 180 VAL A C 1
ATOM 1361 O O . VAL A 1 180 ? -10.267 4.964 1.363 1.00 92.94 180 VAL A O 1
ATOM 1364 N N . GLY A 1 181 ? -12.015 6.365 1.611 1.00 92.00 181 GLY A N 1
ATOM 1365 C CA . GLY A 1 181 ? -13.011 5.426 1.118 1.00 92.00 181 GLY A CA 1
ATOM 1366 C C . GLY A 1 181 ? -14.373 6.069 0.939 1.00 92.00 181 GLY A C 1
ATOM 1367 O O . GLY A 1 181 ? -14.540 7.273 1.114 1.00 92.00 181 GLY A O 1
ATOM 1368 N N . GLU A 1 182 ? -15.339 5.244 0.561 1.00 91.19 182 GLU A N 1
ATOM 1369 C CA . GLU A 1 182 ? -16.722 5.663 0.388 1.00 91.19 182 GLU A CA 1
ATOM 1370 C C . GLU A 1 182 ? -17.402 5.738 1.750 1.00 91.19 182 GLU A C 1
ATOM 1372 O O . GLU A 1 182 ? -17.445 4.734 2.464 1.00 91.19 182 GLU A O 1
ATOM 1377 N N . ALA A 1 183 ? -17.922 6.908 2.108 1.00 90.62 183 ALA A N 1
ATOM 1378 C CA . ALA A 1 183 ? -18.792 7.056 3.259 1.00 90.62 183 ALA A CA 1
ATOM 1379 C C . ALA A 1 183 ? -20.219 6.656 2.877 1.00 90.62 183 ALA A C 1
ATOM 1381 O O . ALA A 1 183 ? -20.776 7.147 1.894 1.00 90.62 183 ALA A O 1
ATOM 1382 N N . ALA A 1 184 ? -20.805 5.772 3.675 1.00 88.69 184 ALA A N 1
ATOM 1383 C CA . ALA A 1 184 ? -22.185 5.342 3.548 1.00 88.69 184 ALA A CA 1
ATOM 1384 C C . ALA A 1 184 ? -22.839 5.320 4.930 1.00 88.69 184 ALA A C 1
ATOM 1386 O O . ALA A 1 184 ? -22.201 4.994 5.936 1.00 88.69 184 ALA A O 1
ATOM 1387 N N . LYS A 1 185 ? -24.123 5.663 4.973 1.00 87.62 185 LYS A N 1
ATOM 1388 C CA . LYS A 1 185 ? -24.942 5.571 6.177 1.00 87.62 185 LYS A CA 1
ATOM 1389 C C . LYS A 1 185 ? -25.778 4.301 6.093 1.00 87.62 185 LYS A C 1
ATOM 1391 O O . LYS A 1 185 ? -26.401 4.046 5.065 1.00 87.62 185 LYS A O 1
ATOM 1396 N N . ASP A 1 186 ? -25.752 3.502 7.149 1.00 82.75 186 ASP A N 1
ATOM 1397 C CA . ASP A 1 186 ? -26.605 2.322 7.264 1.00 82.75 186 ASP A CA 1
ATOM 1398 C C . ASP A 1 186 ? -28.057 2.701 7.577 1.00 82.75 186 ASP A C 1
ATOM 1400 O O . ASP A 1 186 ? -28.332 3.808 8.041 1.00 82.75 186 ASP A O 1
ATOM 1404 N N . ASP A 1 187 ? -28.984 1.755 7.396 1.00 78.81 187 ASP A N 1
ATOM 1405 C CA . ASP A 1 187 ? -30.421 1.931 7.678 1.00 78.81 187 ASP A CA 1
ATOM 1406 C C . ASP A 1 187 ? -30.705 2.330 9.141 1.00 78.81 187 ASP A C 1
ATOM 1408 O O . ASP A 1 187 ? -31.732 2.927 9.458 1.00 78.81 187 ASP A O 1
ATOM 1412 N N . VAL A 1 188 ? -29.768 2.019 10.043 1.00 77.75 188 VAL A N 1
ATOM 1413 C CA . VAL A 1 188 ? -29.804 2.351 11.480 1.00 77.75 188 VAL A CA 1
ATOM 1414 C C . VAL A 1 188 ? -29.284 3.774 11.757 1.00 77.75 188 VAL A C 1
ATOM 1416 O O . VAL A 1 188 ? -29.405 4.288 12.866 1.00 77.75 188 VAL A O 1
ATOM 1419 N N . GLY A 1 189 ? -28.715 4.439 10.751 1.00 78.31 189 GLY A N 1
ATOM 1420 C CA . GLY A 1 189 ? -28.140 5.778 10.851 1.00 78.31 189 GLY A CA 1
ATOM 1421 C C . GLY A 1 189 ? -26.656 5.809 11.227 1.00 78.31 189 GLY A C 1
ATOM 1422 O O . GLY A 1 189 ? -26.091 6.895 11.341 1.00 78.31 189 GLY A O 1
ATOM 1423 N N . THR A 1 190 ? -26.014 4.651 11.401 1.00 84.69 190 THR A N 1
ATOM 1424 C CA . THR A 1 190 ? -24.579 4.543 11.691 1.00 84.69 190 THR A CA 1
ATOM 1425 C C . THR A 1 190 ? -23.747 4.826 10.444 1.00 84.69 190 THR A C 1
ATOM 1427 O O . THR A 1 190 ? -24.050 4.333 9.357 1.00 84.69 190 THR A O 1
ATOM 1430 N N . ILE A 1 191 ? -22.678 5.606 10.599 1.00 89.19 191 ILE A N 1
ATOM 1431 C CA . ILE A 1 191 ? -21.777 5.952 9.499 1.00 89.19 191 ILE A CA 1
ATOM 1432 C C . ILE A 1 191 ? -20.685 4.890 9.388 1.00 89.19 191 ILE A C 1
ATOM 1434 O O . ILE A 1 191 ? -19.981 4.590 10.360 1.00 89.19 191 ILE A O 1
ATOM 1438 N N . ARG A 1 192 ? -20.514 4.350 8.182 1.00 91.69 192 ARG A N 1
ATOM 1439 C CA . ARG A 1 192 ? -19.428 3.434 7.847 1.00 91.69 192 ARG A CA 1
ATOM 1440 C C . ARG A 1 192 ? -18.644 3.919 6.640 1.00 91.69 192 ARG A C 1
ATOM 1442 O O . ARG A 1 192 ? -19.180 4.561 5.740 1.00 91.69 192 ARG A O 1
ATOM 1449 N N . ILE A 1 193 ? -17.373 3.549 6.603 1.00 92.19 193 ILE A N 1
ATOM 1450 C CA . ILE A 1 193 ? -16.524 3.696 5.433 1.00 92.19 193 ILE A CA 1
ATOM 1451 C C . ILE A 1 193 ? -16.233 2.325 4.863 1.00 92.19 193 ILE A C 1
ATOM 1453 O O . ILE A 1 193 ? -15.761 1.422 5.559 1.00 92.19 193 ILE A O 1
ATOM 1457 N N . GLN A 1 194 ? -16.509 2.194 3.576 1.00 91.69 194 GLN A N 1
ATOM 1458 C CA . GLN A 1 194 ? -16.381 0.958 2.829 1.00 91.69 194 GLN A CA 1
ATOM 1459 C C . GLN A 1 194 ? -15.510 1.159 1.591 1.00 91.69 194 GLN A C 1
ATOM 1461 O O . GLN A 1 194 ? -15.205 2.280 1.167 1.00 91.69 194 GLN A O 1
ATOM 1466 N N . ARG A 1 195 ? -15.098 0.038 0.997 1.00 90.75 195 ARG A N 1
ATOM 1467 C CA . ARG A 1 195 ? -14.401 0.056 -0.285 1.00 90.75 195 ARG A CA 1
ATOM 1468 C C . ARG A 1 195 ? -15.354 0.599 -1.369 1.00 90.75 195 ARG A C 1
ATOM 1470 O O . ARG A 1 195 ? -16.379 -0.039 -1.603 1.00 90.75 195 ARG A O 1
ATOM 1477 N N . PRO A 1 196 ? -15.005 1.694 -2.072 1.00 87.50 196 PRO A N 1
ATOM 1478 C CA . PRO A 1 196 ? -15.804 2.208 -3.175 1.00 87.50 196 PRO A CA 1
ATOM 1479 C C . PRO A 1 196 ? -15.896 1.215 -4.336 1.00 87.50 196 PRO A C 1
ATOM 1481 O O . PRO A 1 196 ? -14.922 0.531 -4.666 1.00 87.50 196 PRO A O 1
ATOM 1484 N N . HIS A 1 197 ? -17.035 1.208 -5.035 1.00 81.69 197 HIS A N 1
ATOM 1485 C CA . HIS A 1 197 ? -17.183 0.463 -6.295 1.00 81.69 197 HIS A CA 1
ATOM 1486 C C . HIS A 1 197 ? -16.253 0.992 -7.397 1.00 81.69 197 HIS A C 1
ATOM 1488 O O . HIS A 1 197 ? -15.756 0.229 -8.228 1.00 81.69 197 HIS A O 1
ATOM 1494 N N . LYS A 1 198 ? -16.024 2.309 -7.411 1.00 78.62 198 LYS A N 1
ATOM 1495 C CA . LYS A 1 198 ? -15.073 2.995 -8.289 1.00 78.62 198 LYS A CA 1
ATOM 1496 C C . LYS A 1 198 ? -14.348 4.062 -7.483 1.00 78.62 198 LYS A C 1
ATOM 1498 O O . LYS A 1 198 ? -14.961 5.044 -7.088 1.00 78.62 198 LYS A O 1
ATOM 1503 N N . GLY A 1 199 ? -13.048 3.890 -7.278 1.00 77.88 199 GLY A N 1
ATOM 1504 C CA . GLY A 1 199 ? -12.232 4.900 -6.617 1.00 77.88 199 GLY A CA 1
ATOM 1505 C C . GLY A 1 199 ? -11.110 4.315 -5.766 1.00 77.88 199 GLY A C 1
ATOM 1506 O O . GLY A 1 199 ? -10.993 3.095 -5.637 1.00 77.88 199 GLY A O 1
ATOM 1507 N N . PRO A 1 200 ? -10.259 5.189 -5.213 1.00 84.62 200 PRO A N 1
ATOM 1508 C CA . PRO A 1 200 ? -9.183 4.790 -4.323 1.00 84.62 200 PRO A CA 1
ATOM 1509 C C . PRO A 1 200 ? -9.716 4.321 -2.964 1.00 84.62 200 PRO A C 1
ATOM 1511 O O . PRO A 1 200 ? -10.586 4.962 -2.381 1.00 84.62 200 PRO A O 1
ATOM 1514 N N . PHE A 1 201 ? -9.141 3.239 -2.436 1.00 90.62 201 PHE A N 1
ATOM 1515 C CA . PHE A 1 201 ? -9.370 2.787 -1.064 1.00 90.62 201 PHE A CA 1
ATOM 1516 C C . PHE A 1 201 ? -8.031 2.650 -0.346 1.00 90.62 201 PHE A C 1
ATOM 1518 O O . PHE A 1 201 ? -7.259 1.736 -0.653 1.00 90.62 201 PHE A O 1
ATOM 1525 N N . TYR A 1 202 ? -7.748 3.560 0.583 1.00 90.06 202 TYR A N 1
ATOM 1526 C CA . TYR A 1 202 ? -6.487 3.590 1.322 1.00 90.06 202 TYR A CA 1
ATOM 1527 C C . TYR A 1 202 ? -6.740 3.544 2.820 1.00 90.06 202 TYR A C 1
ATOM 1529 O O . TYR A 1 202 ? -7.599 4.251 3.334 1.00 90.06 202 TYR A O 1
ATOM 1537 N N . VAL A 1 203 ? -5.940 2.755 3.526 1.00 92.06 203 VAL A N 1
ATOM 1538 C CA . VAL A 1 203 ? -5.884 2.762 4.989 1.00 92.06 203 VAL A CA 1
ATOM 1539 C C . VAL A 1 203 ? -4.412 2.795 5.347 1.00 92.06 203 VAL A C 1
ATOM 1541 O O . VAL A 1 203 ? -3.671 1.882 4.998 1.00 92.06 203 VAL A O 1
ATOM 1544 N N . SER A 1 204 ? -3.956 3.865 5.991 1.00 90.38 204 SER A N 1
ATOM 1545 C CA . SER A 1 204 ? -2.542 4.023 6.326 1.00 90.38 204 SER A CA 1
ATOM 1546 C C . SER A 1 204 ? -2.362 4.788 7.636 1.00 90.38 204 SER A C 1
ATOM 1548 O O . SER A 1 204 ? -3.138 5.702 7.916 1.00 90.38 204 SER A O 1
ATOM 1550 N N . PRO A 1 205 ? -1.318 4.486 8.427 1.00 89.56 205 PRO A N 1
ATOM 1551 C CA . PRO A 1 205 ? -0.946 5.314 9.576 1.00 89.56 205 PRO A CA 1
ATOM 1552 C C . PRO A 1 205 ? -0.353 6.674 9.171 1.00 89.56 205 PRO A C 1
ATOM 1554 O O . PRO A 1 205 ? -0.199 7.559 10.008 1.00 89.56 205 PRO A O 1
ATOM 1557 N N . LYS A 1 206 ? 0.007 6.860 7.893 1.00 87.62 206 LYS A N 1
ATOM 1558 C CA . LYS A 1 206 ? 0.545 8.126 7.374 1.00 87.62 206 LYS A CA 1
ATOM 1559 C C . LYS A 1 206 ? -0.579 9.108 7.058 1.00 87.62 206 LYS A C 1
ATOM 1561 O O . LYS A 1 206 ? -1.664 8.702 6.650 1.00 87.62 206 LYS A O 1
ATOM 1566 N N . THR A 1 207 ? -0.291 10.402 7.175 1.00 87.56 207 THR A N 1
ATOM 1567 C CA . THR A 1 207 ? -1.247 11.450 6.797 1.00 87.56 207 THR A CA 1
ATOM 1568 C C . THR A 1 207 ? -1.461 11.485 5.285 1.00 87.56 207 THR A C 1
ATOM 1570 O O . THR A 1 207 ? -0.574 11.125 4.500 1.00 87.56 207 THR A O 1
ATOM 1573 N N . ILE A 1 208 ? -2.628 11.969 4.853 1.00 86.94 208 ILE A N 1
ATOM 1574 C CA . ILE A 1 208 ? -2.946 12.079 3.424 1.00 86.94 208 ILE A CA 1
ATOM 1575 C C . ILE A 1 208 ? -1.950 12.970 2.670 1.00 86.94 208 ILE A C 1
ATOM 1577 O O . ILE A 1 208 ? -1.549 12.640 1.556 1.00 86.94 208 ILE A O 1
ATOM 1581 N N . ASP A 1 209 ? -1.474 14.051 3.291 1.00 89.00 209 ASP A N 1
ATOM 1582 C CA . ASP A 1 209 ? -0.490 14.939 2.670 1.00 89.00 209 ASP A CA 1
ATOM 1583 C C . ASP A 1 209 ? 0.854 14.235 2.450 1.00 89.00 209 ASP A C 1
ATOM 1585 O O . ASP A 1 209 ? 1.466 14.389 1.390 1.00 89.00 209 ASP A O 1
ATOM 1589 N N . GLN A 1 210 ? 1.288 13.390 3.394 1.00 88.12 210 GLN A N 1
ATOM 1590 C CA . GLN A 1 210 ? 2.477 12.556 3.213 1.00 88.12 210 GLN A CA 1
ATOM 1591 C C . GLN A 1 210 ? 2.281 11.517 2.106 1.00 88.12 210 GLN A C 1
ATOM 1593 O O . GLN A 1 210 ? 3.214 11.254 1.343 1.00 88.12 210 GLN A O 1
ATOM 1598 N N . LEU A 1 211 ? 1.089 10.928 1.988 1.00 85.75 211 LEU A N 1
ATOM 1599 C CA . LEU A 1 211 ? 0.783 9.969 0.927 1.00 85.75 211 LEU A CA 1
ATOM 1600 C C . LEU A 1 211 ? 0.821 10.639 -0.456 1.00 85.75 211 LEU A C 1
ATOM 1602 O O . LEU A 1 211 ? 1.509 10.151 -1.355 1.00 85.75 211 LEU A O 1
ATOM 1606 N N . ILE A 1 212 ? 0.179 11.802 -0.602 1.00 88.25 212 ILE A N 1
ATOM 1607 C CA . ILE A 1 212 ? 0.183 12.605 -1.834 1.00 88.25 212 ILE A CA 1
ATOM 1608 C C . ILE A 1 212 ? 1.608 13.046 -2.192 1.00 88.25 212 ILE A C 1
ATOM 1610 O O . ILE A 1 212 ? 2.022 12.936 -3.350 1.00 88.25 212 ILE A O 1
ATOM 1614 N N . ALA A 1 213 ? 2.383 13.525 -1.214 1.00 90.25 213 ALA A N 1
ATOM 1615 C CA . ALA A 1 213 ? 3.762 13.951 -1.432 1.00 90.25 213 ALA A CA 1
ATOM 1616 C C . ALA A 1 213 ? 4.652 12.787 -1.895 1.00 90.25 213 ALA A C 1
ATOM 1618 O O . ALA A 1 213 ? 5.433 12.948 -2.839 1.00 90.25 213 ALA A O 1
ATOM 1619 N N . ASN A 1 214 ? 4.500 11.610 -1.279 1.00 87.19 214 ASN A N 1
ATOM 1620 C CA . ASN A 1 214 ? 5.233 10.407 -1.664 1.00 87.19 214 ASN A CA 1
ATOM 1621 C C . ASN A 1 214 ? 4.874 9.970 -3.085 1.00 87.19 214 ASN A C 1
ATOM 1623 O O . ASN A 1 214 ? 5.775 9.818 -3.910 1.00 87.19 214 ASN A O 1
ATOM 1627 N N . LEU A 1 215 ? 3.585 9.847 -3.413 1.00 85.62 215 LEU A N 1
ATOM 1628 C CA . LEU A 1 215 ? 3.142 9.491 -4.766 1.00 85.62 215 LEU A CA 1
ATOM 1629 C C . LEU A 1 215 ? 3.639 10.498 -5.812 1.00 85.62 215 LEU A C 1
ATOM 1631 O O . LEU A 1 215 ? 4.139 10.100 -6.863 1.00 85.62 215 LEU A O 1
ATOM 1635 N N . GLY A 1 216 ? 3.614 11.797 -5.499 1.00 87.38 216 GLY A N 1
ATOM 1636 C CA . GLY A 1 216 ? 4.156 12.841 -6.370 1.00 87.38 216 GLY A CA 1
ATOM 1637 C C . GLY A 1 216 ? 5.680 12.779 -6.545 1.00 87.38 216 GLY A C 1
ATOM 1638 O O . GLY A 1 216 ? 6.197 13.122 -7.613 1.00 87.38 216 GLY A O 1
ATOM 1639 N N . LYS A 1 217 ? 6.431 12.345 -5.525 1.00 90.00 217 LYS A N 1
ATOM 1640 C CA . LYS A 1 217 ? 7.885 12.120 -5.619 1.00 90.00 217 LYS A CA 1
ATOM 1641 C C . LYS A 1 217 ? 8.193 10.918 -6.515 1.00 90.00 217 LYS A C 1
ATOM 1643 O O . LYS A 1 217 ? 9.014 11.049 -7.421 1.00 90.00 217 LYS A O 1
ATOM 1648 N N . TRP A 1 218 ? 7.492 9.802 -6.321 1.00 84.81 218 TRP A N 1
ATOM 1649 C CA . TRP A 1 218 ? 7.631 8.599 -7.148 1.00 84.81 218 TRP A CA 1
ATOM 1650 C C . TRP A 1 218 ? 7.226 8.847 -8.600 1.00 84.81 218 TRP A C 1
ATOM 1652 O O . TRP A 1 218 ? 7.976 8.498 -9.506 1.00 84.81 218 TRP A O 1
ATOM 1662 N N . ALA A 1 219 ? 6.112 9.542 -8.842 1.00 87.31 219 ALA A N 1
ATOM 1663 C CA . ALA A 1 219 ? 5.679 9.905 -10.190 1.00 87.31 219 ALA A CA 1
ATOM 1664 C C . ALA A 1 219 ? 6.740 10.737 -10.934 1.00 87.31 219 ALA A C 1
ATOM 1666 O O . ALA A 1 219 ? 7.037 10.470 -12.100 1.00 87.31 219 ALA A O 1
ATOM 1667 N N . ARG A 1 220 ? 7.366 11.714 -10.255 1.00 90.00 220 ARG A N 1
ATOM 1668 C CA . ARG A 1 220 ? 8.485 12.490 -10.819 1.00 90.00 220 ARG A CA 1
ATOM 1669 C C . ARG A 1 220 ? 9.699 11.610 -11.102 1.00 90.00 220 ARG A C 1
ATOM 1671 O O . ARG A 1 220 ? 10.248 11.691 -12.197 1.00 90.00 220 ARG A O 1
ATOM 1678 N N . TRP A 1 221 ? 10.087 10.756 -10.157 1.00 89.81 221 TRP A N 1
ATOM 1679 C CA . TRP A 1 221 ? 11.206 9.831 -10.334 1.00 89.81 221 TRP A CA 1
ATOM 1680 C C . TRP A 1 221 ? 10.995 8.904 -11.537 1.00 89.81 221 TRP A C 1
ATOM 1682 O O . TRP A 1 221 ? 11.858 8.824 -12.408 1.00 89.81 221 TRP A O 1
ATOM 1692 N N . TYR A 1 222 ? 9.823 8.271 -11.644 1.00 88.88 222 TYR A N 1
ATOM 1693 C CA . TYR A 1 222 ? 9.471 7.402 -12.769 1.00 88.88 222 TYR A CA 1
ATOM 1694 C C . TYR A 1 222 ? 9.468 8.145 -14.104 1.00 88.88 222 TYR A C 1
ATOM 1696 O O . TYR A 1 222 ? 9.948 7.609 -15.103 1.00 88.88 222 TYR A O 1
ATOM 1704 N N . LYS A 1 223 ? 9.005 9.400 -14.126 1.00 90.00 223 LYS A N 1
ATOM 1705 C CA . LYS A 1 223 ? 9.068 10.249 -15.321 1.00 90.00 223 LYS A CA 1
ATOM 1706 C C . LYS A 1 223 ? 10.513 10.494 -15.766 1.00 90.00 223 LYS A C 1
ATOM 1708 O O . LYS A 1 223 ? 10.812 10.330 -16.947 1.00 90.00 223 LYS A O 1
ATOM 1713 N N . TYR A 1 224 ? 11.409 10.850 -14.842 1.00 91.00 224 TYR A N 1
ATOM 1714 C CA . TYR A 1 224 ? 12.824 11.067 -15.163 1.00 91.00 224 TYR A CA 1
ATOM 1715 C C . TYR A 1 224 ? 13.529 9.773 -15.580 1.00 91.00 224 TYR A C 1
ATOM 1717 O O . TYR A 1 224 ? 14.254 9.770 -16.573 1.00 91.00 224 TYR A O 1
ATOM 1725 N N . ALA A 1 225 ? 13.269 8.663 -14.885 1.00 91.69 225 ALA A N 1
ATOM 1726 C CA . ALA A 1 225 ? 13.833 7.358 -15.219 1.00 91.69 225 ALA A CA 1
ATOM 1727 C C . ALA A 1 225 ? 13.380 6.879 -16.609 1.00 91.69 225 ALA A C 1
ATOM 1729 O O . ALA A 1 225 ? 14.200 6.432 -17.410 1.00 91.69 225 ALA A O 1
ATOM 1730 N N . SER A 1 226 ? 12.094 7.041 -16.932 1.00 93.12 226 SER A N 1
ATOM 1731 C CA . SER A 1 226 ? 11.548 6.730 -18.255 1.00 93.12 226 SER A CA 1
ATOM 1732 C C . SER A 1 226 ? 12.179 7.590 -19.356 1.00 93.12 226 SER A C 1
ATOM 1734 O O . SER A 1 226 ? 12.599 7.059 -20.387 1.00 93.12 226 SER A O 1
ATOM 1736 N N . MET A 1 227 ? 12.330 8.900 -19.130 1.00 92.50 227 MET A N 1
ATOM 1737 C CA . MET A 1 227 ? 13.002 9.794 -20.079 1.00 92.50 227 MET A CA 1
ATOM 1738 C C . MET A 1 227 ? 14.461 9.375 -20.309 1.00 92.50 227 MET A C 1
ATOM 1740 O O . MET A 1 227 ? 14.892 9.277 -21.458 1.00 92.50 227 MET A O 1
ATOM 1744 N N . GLY A 1 228 ? 15.198 9.056 -19.241 1.00 92.00 228 GLY A N 1
ATOM 1745 C CA . GLY A 1 228 ? 16.582 8.585 -19.324 1.00 92.00 228 GLY A CA 1
ATOM 1746 C C . GLY A 1 228 ? 16.722 7.283 -20.117 1.00 92.00 228 GLY A C 1
ATOM 1747 O O . GLY A 1 228 ? 17.531 7.206 -21.042 1.00 92.00 228 GLY A O 1
ATOM 1748 N N . LEU A 1 229 ? 15.884 6.282 -19.824 1.00 92.25 229 LEU A N 1
ATOM 1749 C CA . LEU A 1 229 ? 15.876 5.011 -20.557 1.00 92.25 229 LEU A CA 1
ATOM 1750 C C . LEU A 1 229 ? 15.459 5.175 -22.022 1.00 92.25 229 LEU A C 1
ATOM 1752 O O . LEU A 1 229 ? 15.978 4.463 -22.878 1.00 92.25 229 LEU A O 1
ATOM 1756 N N . THR A 1 230 ? 14.570 6.123 -22.329 1.00 93.06 230 THR A N 1
ATOM 1757 C CA . THR A 1 230 ? 14.167 6.422 -23.713 1.00 93.06 230 THR A CA 1
ATOM 1758 C C . THR A 1 230 ? 15.342 6.975 -24.516 1.00 93.06 230 THR A C 1
ATOM 1760 O O . THR A 1 230 ? 15.620 6.486 -25.611 1.00 93.06 230 THR A O 1
ATOM 1763 N N . VAL A 1 231 ? 16.071 7.952 -23.963 1.00 94.25 231 VAL A N 1
ATOM 1764 C CA . VAL A 1 231 ? 17.259 8.535 -24.611 1.00 94.25 231 VAL A CA 1
ATOM 1765 C C . VAL A 1 231 ? 18.345 7.475 -24.796 1.00 94.25 231 VAL A C 1
ATOM 1767 O O . VAL A 1 231 ? 18.916 7.352 -25.881 1.00 94.25 231 VAL A O 1
ATOM 1770 N N . PHE A 1 232 ? 18.595 6.663 -23.769 1.00 91.88 232 PHE A N 1
ATOM 1771 C CA . PHE A 1 232 ? 19.594 5.600 -23.829 1.00 91.88 232 PHE A CA 1
ATOM 1772 C C . PHE A 1 232 ? 19.216 4.484 -24.819 1.00 91.88 232 PHE A C 1
ATOM 1774 O O . PHE A 1 232 ? 20.046 4.055 -25.621 1.00 91.88 232 PHE A O 1
ATOM 1781 N N . GLY A 1 233 ? 17.950 4.057 -24.831 1.00 91.06 233 GLY A N 1
ATOM 1782 C CA . GLY A 1 233 ? 17.432 3.079 -25.788 1.00 91.06 233 GLY A CA 1
ATOM 1783 C C . GLY A 1 233 ? 17.543 3.572 -27.232 1.00 91.06 233 GLY A C 1
ATOM 1784 O O . GLY A 1 233 ? 18.065 2.856 -28.090 1.00 91.06 233 GLY A O 1
ATOM 1785 N N . ALA A 1 234 ? 17.159 4.827 -27.490 1.00 92.38 234 ALA A N 1
ATOM 1786 C CA . ALA A 1 234 ? 17.311 5.458 -28.801 1.00 92.38 234 ALA A CA 1
ATOM 1787 C C . ALA A 1 234 ? 18.784 5.528 -29.240 1.00 92.38 234 ALA A C 1
ATOM 1789 O O . ALA A 1 234 ? 19.097 5.219 -30.391 1.00 92.38 234 ALA A O 1
ATOM 1790 N N . TYR A 1 235 ? 19.698 5.853 -28.320 1.00 92.44 235 TYR A N 1
ATOM 1791 C CA . TYR A 1 235 ? 21.138 5.858 -28.585 1.00 92.44 235 TYR A CA 1
ATOM 1792 C C . TYR A 1 235 ? 21.661 4.473 -29.000 1.00 92.44 235 TYR A C 1
ATOM 1794 O O . TYR A 1 235 ? 22.392 4.365 -29.987 1.00 92.44 235 TYR A O 1
ATOM 1802 N N . LEU A 1 236 ? 21.268 3.400 -28.303 1.00 91.00 236 LEU A N 1
ATOM 1803 C CA . LEU A 1 236 ? 21.687 2.036 -28.648 1.00 91.00 236 LEU A CA 1
ATOM 1804 C C . LEU A 1 236 ? 21.168 1.600 -30.024 1.00 91.00 236 LEU A C 1
ATOM 1806 O O . LEU A 1 236 ? 21.916 1.000 -30.802 1.00 91.00 236 LEU A O 1
ATOM 1810 N N . ILE A 1 237 ? 19.916 1.935 -30.348 1.00 90.69 237 ILE A N 1
ATOM 1811 C CA . ILE A 1 237 ? 19.324 1.652 -31.662 1.00 90.69 237 ILE A CA 1
ATOM 1812 C C . ILE A 1 237 ? 20.065 2.430 -32.754 1.00 90.69 237 ILE A C 1
ATOM 1814 O O . ILE A 1 237 ? 20.457 1.841 -33.761 1.00 90.69 237 ILE A O 1
ATOM 1818 N N . ALA A 1 238 ? 20.321 3.724 -32.540 1.00 90.94 238 ALA A N 1
ATOM 1819 C CA . ALA A 1 238 ? 21.048 4.567 -33.485 1.00 90.94 238 ALA A CA 1
ATOM 1820 C C . ALA A 1 238 ? 22.479 4.064 -33.715 1.00 90.94 238 ALA A C 1
ATOM 1822 O O . ALA A 1 238 ? 22.906 3.928 -34.860 1.00 90.94 238 ALA A O 1
ATOM 1823 N N . LYS A 1 239 ? 23.205 3.705 -32.650 1.00 88.81 239 LYS A N 1
ATOM 1824 C CA . LYS A 1 239 ? 24.557 3.133 -32.739 1.00 88.81 239 LYS A CA 1
ATOM 1825 C C . LYS A 1 239 ? 24.574 1.852 -33.574 1.00 88.81 239 LYS A C 1
ATOM 1827 O O . LYS A 1 239 ? 25.456 1.681 -34.418 1.00 88.81 239 LYS A O 1
ATOM 1832 N N . HIS A 1 240 ? 23.602 0.966 -33.361 1.00 86.31 240 HIS A N 1
ATOM 1833 C CA . HIS A 1 240 ? 23.482 -0.278 -34.125 1.00 86.31 240 HIS A CA 1
ATOM 1834 C C . HIS A 1 240 ? 23.109 -0.018 -35.589 1.00 86.31 240 HIS A C 1
ATOM 1836 O O . HIS A 1 240 ? 23.682 -0.630 -36.488 1.00 86.31 240 HIS A O 1
ATOM 1842 N N . ALA A 1 241 ? 22.212 0.938 -35.845 1.00 88.19 241 ALA A N 1
ATOM 1843 C CA . ALA A 1 241 ? 21.825 1.345 -37.193 1.00 88.19 241 ALA A CA 1
ATOM 1844 C C . ALA A 1 241 ? 22.993 1.974 -37.969 1.00 88.19 241 ALA A C 1
ATOM 1846 O O . ALA A 1 241 ? 23.220 1.611 -39.121 1.00 88.19 241 ALA A O 1
ATOM 1847 N N . ILE A 1 242 ? 23.774 2.856 -37.336 1.00 89.31 242 ILE A N 1
ATOM 1848 C CA . ILE A 1 242 ? 24.967 3.469 -37.939 1.00 89.31 242 ILE A CA 1
ATOM 1849 C C . ILE A 1 242 ? 25.986 2.388 -38.294 1.00 89.31 242 ILE A C 1
ATOM 1851 O O . ILE A 1 242 ? 26.448 2.346 -39.431 1.00 89.31 242 ILE A O 1
ATOM 1855 N N . ARG A 1 243 ? 26.290 1.471 -37.364 1.00 86.62 243 ARG A N 1
ATOM 1856 C CA . ARG A 1 243 ? 27.214 0.357 -37.624 1.00 86.62 243 ARG A CA 1
ATOM 1857 C C . ARG A 1 243 ? 26.737 -0.504 -38.793 1.00 86.62 243 ARG A C 1
ATOM 1859 O O . ARG A 1 243 ? 27.507 -0.777 -39.706 1.00 86.62 243 ARG A O 1
ATOM 1866 N N . TYR A 1 244 ? 25.452 -0.845 -38.812 1.00 86.19 244 TYR A N 1
ATOM 1867 C CA . TYR A 1 244 ? 24.854 -1.618 -39.894 1.00 86.19 244 TYR A CA 1
ATOM 1868 C C . TYR A 1 244 ? 24.930 -0.902 -41.255 1.00 86.19 244 TYR A C 1
ATOM 1870 O O . TYR A 1 244 ? 25.218 -1.532 -42.275 1.00 86.19 244 TYR A O 1
ATOM 1878 N N . ILE A 1 245 ? 24.695 0.415 -41.293 1.00 87.81 245 ILE A N 1
ATOM 1879 C CA . ILE A 1 245 ? 24.794 1.218 -42.519 1.00 87.81 245 ILE A CA 1
ATOM 1880 C C . ILE A 1 245 ? 26.246 1.302 -42.999 1.00 87.81 245 ILE A C 1
ATOM 1882 O O . ILE A 1 245 ? 26.478 1.124 -44.195 1.00 87.81 245 ILE A O 1
ATOM 1886 N N . LEU A 1 246 ? 27.205 1.530 -42.097 1.00 88.44 246 LEU A N 1
ATOM 1887 C CA . LEU A 1 246 ? 28.633 1.584 -42.425 1.00 88.44 246 LEU A CA 1
ATOM 1888 C C . LEU A 1 246 ? 29.126 0.238 -42.976 1.00 88.44 246 LEU A C 1
ATOM 1890 O O . LEU A 1 246 ? 29.628 0.199 -44.094 1.00 88.44 246 LEU A O 1
ATOM 1894 N N . GLU A 1 247 ? 28.839 -0.879 -42.301 1.00 84.88 247 GLU A N 1
ATOM 1895 C CA . GLU A 1 247 ? 29.176 -2.226 -42.795 1.00 84.88 247 GLU A CA 1
ATOM 1896 C C . GLU A 1 247 ? 28.532 -2.537 -44.155 1.00 84.88 247 GLU A C 1
ATOM 1898 O O . GLU A 1 247 ? 29.085 -3.255 -44.993 1.00 84.88 247 GLU A O 1
ATOM 1903 N N . ARG A 1 248 ? 27.313 -2.042 -44.395 1.00 82.81 248 ARG A N 1
ATOM 1904 C CA . ARG A 1 248 ? 26.645 -2.206 -45.691 1.00 82.81 248 ARG A CA 1
ATOM 1905 C C . ARG A 1 248 ? 27.274 -1.318 -46.764 1.00 82.81 248 ARG A C 1
ATOM 1907 O O . ARG A 1 248 ? 27.308 -1.733 -47.923 1.00 82.81 248 ARG A O 1
ATOM 1914 N N . ARG A 1 249 ? 27.749 -0.121 -46.410 1.00 85.00 249 ARG A N 1
ATOM 1915 C CA . ARG A 1 249 ? 28.459 0.782 -47.325 1.00 85.00 249 ARG A CA 1
ATOM 1916 C C . ARG A 1 249 ? 29.795 0.178 -47.741 1.00 85.00 249 ARG A C 1
ATOM 1918 O O . ARG A 1 249 ? 30.048 0.095 -48.938 1.00 85.00 249 ARG A O 1
ATOM 1925 N N . ASP A 1 250 ? 30.554 -0.344 -46.786 1.00 82.81 250 ASP A N 1
ATOM 1926 C CA . ASP A 1 250 ? 31.854 -0.971 -47.032 1.00 82.81 250 ASP A CA 1
ATOM 1927 C C . ASP A 1 250 ? 31.713 -2.227 -47.898 1.00 82.81 250 ASP A C 1
ATOM 1929 O O . ASP A 1 250 ? 32.439 -2.388 -48.878 1.00 82.81 250 ASP A O 1
ATOM 1933 N N . ARG A 1 251 ? 30.701 -3.072 -47.640 1.00 82.06 251 ARG A N 1
ATOM 1934 C CA . ARG A 1 251 ? 30.389 -4.222 -48.510 1.00 82.06 251 ARG A CA 1
ATOM 1935 C C . ARG A 1 251 ? 30.050 -3.806 -49.940 1.00 82.06 251 ARG A C 1
ATOM 1937 O O . ARG A 1 251 ? 30.523 -4.437 -50.882 1.00 82.06 251 ARG A O 1
ATOM 1944 N N . LYS A 1 252 ? 29.261 -2.741 -50.123 1.00 81.75 252 LYS A N 1
ATOM 1945 C CA . LYS A 1 252 ? 28.942 -2.209 -51.460 1.00 81.75 252 LYS A CA 1
ATOM 1946 C C . LYS A 1 252 ? 30.178 -1.648 -52.157 1.00 81.75 252 LYS A C 1
ATOM 1948 O O . LYS A 1 252 ? 30.313 -1.812 -53.367 1.00 81.75 252 LYS A O 1
ATOM 1953 N N . GLU A 1 253 ? 31.061 -0.983 -51.420 1.00 86.31 253 GLU A N 1
ATOM 1954 C CA . GLU A 1 253 ? 32.296 -0.438 -51.975 1.00 86.31 253 GLU A CA 1
ATOM 1955 C C . GLU A 1 253 ? 33.269 -1.551 -52.376 1.00 86.31 253 GLU A C 1
ATOM 1957 O O . GLU A 1 253 ? 33.806 -1.518 -53.483 1.00 86.31 253 GLU A O 1
ATOM 1962 N N . LEU A 1 254 ? 33.406 -2.592 -51.552 1.00 83.56 254 LEU A N 1
ATOM 1963 C CA . LEU A 1 254 ? 34.200 -3.772 -51.882 1.00 83.56 254 LEU A CA 1
ATOM 1964 C C . LEU A 1 254 ? 33.639 -4.504 -53.109 1.00 83.56 254 LEU A C 1
ATOM 1966 O O . LEU A 1 254 ? 34.390 -4.799 -54.033 1.00 83.56 254 LEU A O 1
ATOM 1970 N N . GLN A 1 255 ? 32.321 -4.719 -53.182 1.00 83.19 255 GLN A N 1
ATOM 1971 C CA . GLN A 1 255 ? 31.676 -5.312 -54.361 1.00 83.19 255 GLN A CA 1
ATOM 1972 C C . GLN A 1 255 ? 31.901 -4.480 -55.629 1.00 83.19 255 GLN A C 1
ATOM 1974 O O . GLN A 1 255 ? 32.224 -5.040 -56.673 1.00 83.19 255 GLN A O 1
ATOM 1979 N N . ARG A 1 256 ? 31.792 -3.146 -55.552 1.00 84.38 256 ARG A N 1
ATOM 1980 C CA . ARG A 1 256 ? 32.112 -2.262 -56.686 1.00 84.38 256 ARG A CA 1
ATOM 1981 C C . ARG A 1 256 ? 33.570 -2.396 -57.122 1.00 84.38 256 ARG A C 1
ATOM 1983 O O . ARG A 1 256 ? 33.828 -2.463 -58.320 1.00 84.38 256 ARG A O 1
ATOM 1990 N N . ARG A 1 257 ? 34.512 -2.463 -56.175 1.00 86.44 257 ARG A N 1
ATOM 1991 C CA . ARG A 1 257 ? 35.942 -2.658 -56.470 1.00 86.44 257 ARG A CA 1
ATOM 1992 C C . ARG A 1 257 ? 36.207 -4.018 -57.121 1.00 86.44 257 ARG A C 1
ATOM 1994 O O . ARG A 1 257 ? 36.947 -4.073 -58.098 1.00 86.44 257 ARG A O 1
ATOM 2001 N N . VAL A 1 258 ? 35.564 -5.086 -56.644 1.00 86.62 258 VAL A N 1
ATOM 2002 C CA . VAL A 1 258 ? 35.660 -6.431 -57.239 1.00 86.62 258 VAL A CA 1
ATOM 2003 C C . VAL A 1 258 ? 35.100 -6.450 -58.664 1.00 86.62 258 VAL A C 1
ATOM 2005 O O . VAL A 1 258 ? 35.765 -6.953 -59.565 1.00 86.62 258 VAL A O 1
ATOM 2008 N N . LEU A 1 259 ? 33.930 -5.849 -58.902 1.00 84.25 259 LEU A N 1
ATOM 2009 C CA . LEU A 1 259 ? 33.335 -5.762 -60.243 1.00 84.25 259 LEU A CA 1
ATOM 2010 C C . LEU A 1 259 ? 34.196 -4.934 -61.211 1.00 84.25 259 LEU A C 1
ATOM 2012 O O . LEU A 1 259 ? 34.388 -5.339 -62.354 1.00 84.25 259 LEU A O 1
ATOM 2016 N N . ALA A 1 260 ? 34.770 -3.816 -60.757 1.00 85.81 260 ALA A N 1
ATOM 2017 C CA . ALA A 1 260 ? 35.680 -3.009 -61.571 1.00 85.81 260 ALA A CA 1
ATOM 2018 C C . ALA A 1 260 ? 36.985 -3.755 -61.910 1.00 85.81 260 ALA A C 1
ATOM 2020 O O . ALA A 1 260 ? 37.488 -3.644 -63.027 1.00 85.81 260 ALA A O 1
ATOM 2021 N N . ALA A 1 261 ? 37.528 -4.538 -60.971 1.00 84.56 261 ALA A N 1
ATOM 2022 C CA . ALA A 1 261 ? 38.692 -5.386 -61.220 1.00 84.56 261 ALA A CA 1
ATOM 2023 C C . ALA A 1 261 ? 38.374 -6.544 -62.186 1.00 84.56 261 ALA A C 1
ATOM 2025 O O . ALA A 1 261 ? 39.199 -6.870 -63.038 1.00 84.56 261 ALA A O 1
ATOM 2026 N N . ALA A 1 262 ? 37.175 -7.130 -62.098 1.00 81.81 262 ALA A N 1
ATOM 2027 C CA . ALA A 1 262 ? 36.711 -8.159 -63.027 1.00 81.81 262 ALA A CA 1
ATOM 2028 C C . ALA A 1 262 ? 36.520 -7.612 -64.456 1.00 81.81 262 ALA A C 1
ATOM 2030 O O . ALA A 1 262 ? 36.969 -8.244 -65.408 1.00 81.81 262 ALA A O 1
ATOM 2031 N N . ALA A 1 263 ? 35.951 -6.410 -64.607 1.00 80.44 263 ALA A N 1
ATOM 2032 C CA . ALA A 1 263 ? 35.775 -5.757 -65.908 1.00 80.44 263 ALA A CA 1
ATOM 2033 C C . ALA A 1 263 ? 37.108 -5.383 -66.587 1.00 80.44 263 ALA A C 1
ATOM 2035 O O . ALA A 1 263 ? 37.232 -5.465 -67.806 1.00 80.44 263 ALA A O 1
ATOM 2036 N N . LYS A 1 264 ? 38.140 -5.015 -65.813 1.00 77.88 264 LYS A N 1
ATOM 2037 C CA . LYS A 1 264 ? 39.487 -4.787 -66.366 1.00 77.88 264 LYS A CA 1
ATOM 2038 C C . LYS A 1 264 ? 40.141 -6.073 -66.880 1.00 77.88 264 LYS A C 1
ATOM 2040 O O . LYS A 1 264 ? 40.846 -6.024 -67.880 1.00 77.88 264 LYS A O 1
ATOM 2045 N N . LYS A 1 265 ? 39.888 -7.218 -66.234 1.00 68.44 265 LYS A N 1
ATOM 2046 C CA . LYS A 1 265 ? 40.403 -8.519 -66.690 1.00 68.44 265 LYS A CA 1
ATOM 2047 C C . LYS A 1 265 ? 39.737 -9.018 -67.974 1.00 68.44 265 LYS A C 1
ATOM 2049 O O . LYS A 1 265 ? 40.417 -9.666 -68.758 1.00 68.44 265 LYS A O 1
ATOM 2054 N N . SER A 1 266 ? 38.453 -8.731 -68.210 1.00 57.53 266 SER A N 1
ATOM 2055 C CA . SER A 1 266 ? 37.810 -9.117 -69.476 1.00 57.53 266 SER A CA 1
ATOM 2056 C C . SER A 1 266 ? 38.341 -8.298 -70.654 1.00 57.53 266 SER A C 1
ATOM 2058 O O . SER A 1 266 ? 38.700 -8.883 -71.664 1.00 57.53 266 SER A O 1
ATOM 2060 N N . GLY A 1 267 ? 38.521 -6.981 -70.487 1.00 57.34 267 GLY A N 1
ATOM 2061 C CA . GLY A 1 267 ? 39.091 -6.130 -71.543 1.00 57.34 267 GLY A CA 1
ATOM 2062 C C . GLY A 1 267 ? 40.544 -6.467 -71.900 1.00 57.34 267 GLY A C 1
ATOM 2063 O O . GLY A 1 267 ? 40.928 -6.364 -73.057 1.00 57.34 267 GLY A O 1
ATOM 2064 N N . GLN A 1 268 ? 41.342 -6.942 -70.937 1.00 52.44 268 GLN A N 1
ATOM 2065 C CA . GLN A 1 268 ? 42.699 -7.432 -71.211 1.00 52.44 268 GLN A CA 1
ATOM 2066 C C . GLN A 1 268 ? 42.732 -8.793 -71.914 1.00 52.44 268 GLN A C 1
ATOM 2068 O O . GLN A 1 268 ? 43.689 -9.065 -72.628 1.00 52.44 268 GLN A O 1
ATOM 2073 N N . ASN A 1 269 ? 41.707 -9.634 -71.756 1.00 47.94 269 ASN A N 1
ATOM 2074 C CA . ASN A 1 269 ? 41.606 -10.868 -72.536 1.00 47.94 269 ASN A CA 1
ATOM 2075 C C . ASN A 1 269 ? 41.174 -10.582 -73.987 1.00 47.94 269 ASN A C 1
ATOM 2077 O O . ASN A 1 269 ? 41.676 -11.238 -74.893 1.00 47.94 269 ASN A O 1
ATOM 2081 N N . ASP A 1 270 ? 40.336 -9.563 -74.211 1.00 48.62 270 ASP A N 1
ATOM 2082 C CA . ASP A 1 270 ? 39.938 -9.125 -75.559 1.00 48.62 270 ASP A CA 1
ATOM 2083 C C . ASP A 1 270 ? 41.076 -8.400 -76.315 1.00 48.62 270 ASP A C 1
ATOM 2085 O O . ASP A 1 270 ? 41.142 -8.450 -77.543 1.00 48.62 270 ASP A O 1
ATOM 2089 N N . GLU A 1 271 ? 42.012 -7.750 -75.610 1.00 46.84 271 GLU A N 1
ATOM 2090 C CA . GLU A 1 271 ? 43.203 -7.133 -76.224 1.00 46.84 271 GLU A CA 1
ATOM 2091 C C . GLU A 1 271 ? 44.351 -8.127 -76.484 1.00 46.84 271 GLU A C 1
ATOM 2093 O O . GLU A 1 271 ? 45.196 -7.867 -77.342 1.00 46.84 271 GLU A O 1
ATOM 2098 N N . VAL A 1 272 ? 44.378 -9.283 -75.808 1.00 45.81 272 VAL A N 1
ATOM 2099 C CA . VAL A 1 272 ? 45.389 -10.335 -76.041 1.00 45.81 272 VAL A CA 1
ATOM 2100 C C . VAL A 1 272 ? 45.022 -11.245 -77.223 1.00 45.81 272 VAL A C 1
ATOM 2102 O O . VAL A 1 272 ? 45.920 -11.761 -77.881 1.00 45.81 272 VAL A O 1
ATOM 2105 N N . GLU A 1 273 ? 43.746 -11.354 -77.613 1.00 44.41 273 GLU A N 1
ATOM 2106 C CA . GLU A 1 273 ? 43.352 -12.081 -78.839 1.00 44.41 273 GLU A CA 1
ATOM 2107 C C . GLU A 1 273 ? 43.728 -11.362 -80.153 1.00 44.41 273 GLU A C 1
ATOM 2109 O O . GLU A 1 273 ? 43.549 -11.914 -81.240 1.00 44.41 273 GLU A O 1
ATOM 2114 N N . LYS A 1 274 ? 44.304 -10.152 -80.089 1.00 41.59 274 LYS A N 1
ATOM 2115 C CA . LYS A 1 274 ? 44.771 -9.407 -81.271 1.00 41.59 274 LYS A CA 1
ATOM 2116 C C . LYS A 1 274 ? 46.283 -9.161 -81.296 1.00 41.59 274 LYS A C 1
ATOM 2118 O O . LYS A 1 274 ? 46.734 -8.179 -81.886 1.00 41.59 274 LYS A O 1
ATOM 2123 N N . ALA A 1 275 ? 47.067 -10.045 -80.682 1.00 41.56 275 ALA A N 1
ATOM 2124 C CA . ALA A 1 275 ? 48.526 -10.019 -80.780 1.00 41.56 275 ALA A CA 1
ATOM 2125 C C . ALA A 1 275 ? 49.163 -11.422 -80.757 1.00 41.56 275 ALA A C 1
ATOM 2127 O O . ALA A 1 275 ? 50.214 -11.605 -80.156 1.00 41.56 275 ALA A O 1
ATOM 2128 N N . ASP A 1 276 ? 48.574 -12.401 -81.449 1.00 37.25 276 ASP A N 1
ATOM 2129 C CA . ASP A 1 276 ? 49.262 -13.662 -81.755 1.00 37.25 276 ASP A CA 1
ATOM 2130 C C . ASP A 1 276 ? 49.893 -13.605 -83.153 1.00 37.25 276 ASP A C 1
ATOM 2132 O O . ASP A 1 276 ? 49.319 -14.024 -84.158 1.00 37.25 276 ASP A O 1
ATOM 2136 N N . SER A 1 277 ? 51.125 -13.097 -83.211 1.00 40.34 277 SER A N 1
ATOM 2137 C CA . SER A 1 277 ? 52.086 -13.504 -84.237 1.00 40.34 277 SER A CA 1
ATOM 2138 C C . SER A 1 277 ? 53.524 -13.331 -83.728 1.00 40.34 277 SER A C 1
ATOM 2140 O O . SER A 1 277 ? 54.014 -12.209 -83.629 1.00 40.34 277 SER A O 1
ATOM 2142 N N . LEU A 1 278 ? 54.178 -14.478 -83.498 1.00 39.09 278 LEU A N 1
ATOM 2143 C CA . LEU A 1 278 ? 55.609 -14.726 -83.241 1.00 39.09 278 LEU A CA 1
ATOM 2144 C C . LEU A 1 278 ? 56.188 -14.405 -81.845 1.00 39.09 278 LEU A C 1
ATOM 2146 O O . LEU A 1 278 ? 56.633 -13.294 -81.585 1.00 39.09 278 LEU A O 1
ATOM 2150 N N . SER A 1 279 ? 56.377 -15.441 -81.016 1.00 31.56 279 SER A N 1
ATOM 2151 C CA . SER A 1 279 ? 57.706 -16.026 -80.716 1.00 31.56 279 SER A CA 1
ATOM 2152 C C . SER A 1 279 ? 57.644 -17.002 -79.534 1.00 31.56 279 SER A C 1
ATOM 2154 O O . SER A 1 279 ? 57.085 -16.708 -78.483 1.00 31.56 279 SER A O 1
ATOM 2156 N N . ASP A 1 280 ? 58.290 -18.148 -79.730 1.00 33.19 280 ASP A N 1
ATOM 2157 C CA . ASP A 1 280 ? 58.567 -19.224 -78.777 1.00 33.19 280 ASP A CA 1
ATOM 2158 C C . ASP A 1 280 ? 59.553 -18.786 -77.666 1.00 33.19 280 ASP A C 1
ATOM 2160 O O . ASP A 1 280 ? 60.364 -17.882 -77.886 1.00 33.19 280 ASP A O 1
ATOM 2164 N N . GLY A 1 281 ? 59.512 -19.437 -76.492 1.00 32.22 281 GLY A N 1
ATOM 2165 C CA . GLY A 1 281 ? 60.521 -19.246 -75.436 1.00 32.22 281 GLY A CA 1
ATOM 2166 C C . GLY A 1 281 ? 60.041 -19.2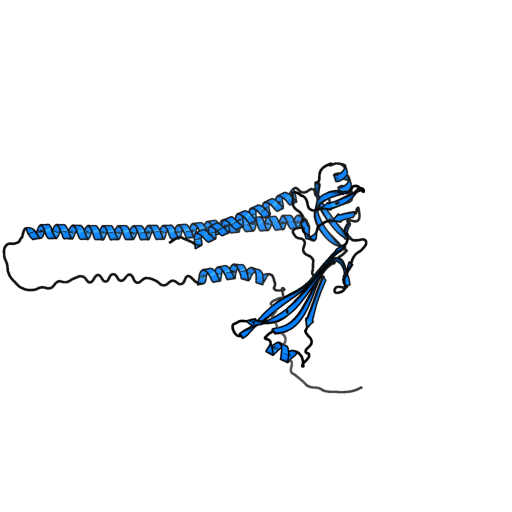82 -73.976 1.00 32.22 281 GLY A C 1
ATOM 2167 O O . GLY A 1 281 ? 59.948 -18.254 -73.318 1.00 32.22 281 GLY A O 1
ATOM 2168 N N . ALA A 1 282 ? 59.810 -20.487 -73.451 1.00 35.47 282 ALA A N 1
ATOM 2169 C CA . ALA A 1 282 ? 60.092 -20.930 -72.074 1.00 35.47 282 ALA A CA 1
ATOM 2170 C C . ALA A 1 282 ? 60.077 -19.909 -70.900 1.00 35.47 282 ALA A C 1
ATOM 2172 O O . ALA A 1 282 ? 61.082 -19.271 -70.604 1.00 35.47 282 ALA A O 1
ATOM 2173 N N . LYS A 1 283 ? 59.013 -19.941 -70.084 1.00 32.12 283 LYS A N 1
ATOM 2174 C CA . LYS A 1 283 ? 59.006 -20.386 -68.664 1.00 32.12 283 LYS A CA 1
ATOM 2175 C C . LYS A 1 283 ? 57.720 -19.914 -67.980 1.00 32.12 283 LYS A C 1
ATOM 2177 O O . LYS A 1 283 ? 57.455 -18.728 -67.833 1.00 32.12 283 LYS A O 1
ATOM 2182 N N . ARG A 1 284 ? 56.925 -20.893 -67.541 1.00 37.78 284 ARG A N 1
ATOM 2183 C CA . ARG A 1 284 ? 55.828 -20.714 -66.588 1.00 37.78 284 ARG A CA 1
ATOM 2184 C C . ARG A 1 284 ? 56.402 -20.193 -65.271 1.00 37.78 284 ARG A C 1
ATOM 2186 O O . ARG A 1 284 ? 57.061 -20.957 -64.581 1.00 37.78 284 ARG A O 1
ATOM 2193 N N . ASP A 1 285 ? 56.047 -18.971 -64.904 1.00 30.34 285 ASP A N 1
ATOM 2194 C CA . ASP A 1 285 ? 55.890 -18.592 -63.501 1.00 30.34 285 ASP A CA 1
ATOM 2195 C C . ASP A 1 285 ? 54.547 -17.876 -63.352 1.00 30.34 285 ASP A C 1
ATOM 2197 O O . ASP A 1 285 ? 54.387 -16.678 -63.582 1.00 30.34 285 ASP A O 1
ATOM 2201 N N . ARG A 1 286 ? 53.520 -18.675 -63.044 1.00 34.56 286 ARG A N 1
ATOM 2202 C CA . ARG A 1 286 ? 52.224 -18.175 -62.589 1.00 34.56 286 ARG A CA 1
ATOM 2203 C C . ARG A 1 286 ? 52.405 -17.713 -61.145 1.00 34.56 286 ARG A C 1
ATOM 2205 O O . ARG A 1 286 ? 52.210 -18.507 -60.231 1.00 34.56 286 ARG A O 1
ATOM 2212 N N . LEU A 1 287 ? 52.717 -16.438 -60.931 1.00 36.12 287 LEU A N 1
ATOM 2213 C CA . LEU A 1 287 ? 52.458 -15.813 -59.635 1.00 36.12 287 LEU A CA 1
ATOM 2214 C C . LEU A 1 287 ? 50.940 -15.625 -59.487 1.00 36.12 287 LEU A C 1
ATOM 2216 O O . LEU A 1 287 ? 50.353 -14.637 -59.932 1.00 36.12 287 LEU A O 1
ATOM 2220 N N . MET A 1 288 ? 50.290 -16.630 -58.899 1.00 38.31 288 MET A N 1
ATOM 2221 C CA . MET A 1 288 ? 48.996 -16.457 -58.246 1.00 38.31 288 MET A CA 1
ATOM 2222 C C . MET A 1 288 ? 49.185 -15.514 -57.051 1.00 38.31 288 MET A C 1
ATOM 2224 O O . MET A 1 288 ? 50.090 -15.742 -56.253 1.00 38.31 288 MET A O 1
ATOM 2228 N N . PRO A 1 289 ? 48.348 -14.484 -56.866 1.00 39.50 289 PRO A N 1
ATOM 2229 C CA . PRO A 1 289 ? 48.227 -13.859 -55.564 1.00 39.50 289 PRO A CA 1
ATOM 2230 C C . PRO A 1 289 ? 47.404 -14.795 -54.676 1.00 39.50 289 PRO A C 1
ATOM 2232 O O . PRO A 1 289 ? 46.213 -14.998 -54.928 1.00 39.50 289 PRO A O 1
ATOM 2235 N N . ASP A 1 290 ? 48.034 -15.343 -53.641 1.00 34.88 290 ASP A N 1
ATOM 2236 C CA . ASP A 1 290 ? 47.347 -15.971 -52.515 1.00 34.88 290 ASP A CA 1
ATOM 2237 C C . ASP A 1 290 ? 46.503 -14.913 -51.794 1.00 34.88 290 ASP A C 1
ATOM 2239 O O . ASP A 1 290 ? 46.964 -14.192 -50.909 1.00 34.88 290 ASP A O 1
ATOM 2243 N N . LEU A 1 291 ? 45.235 -14.802 -52.188 1.00 41.84 291 LEU A N 1
ATOM 2244 C CA . LEU A 1 291 ? 44.223 -14.100 -51.412 1.00 41.84 291 LEU A CA 1
ATOM 2245 C C . LEU A 1 291 ? 43.589 -15.107 -50.450 1.00 41.84 291 LEU A C 1
ATOM 2247 O O . LEU A 1 291 ? 42.511 -15.648 -50.693 1.00 41.84 291 LEU A O 1
ATOM 2251 N N . CYS A 1 292 ? 44.290 -15.370 -49.351 1.00 39.06 292 CYS A N 1
ATOM 2252 C CA . CYS A 1 292 ? 43.748 -16.101 -48.216 1.00 39.06 292 CYS A CA 1
ATOM 2253 C C . CYS A 1 292 ? 42.700 -15.215 -47.515 1.00 39.06 292 CYS A C 1
ATOM 2255 O O . CYS A 1 292 ? 43.019 -14.406 -46.645 1.00 39.06 292 CYS A O 1
ATOM 2257 N N . VAL A 1 293 ? 41.436 -15.314 -47.941 1.00 45.81 293 VAL A N 1
ATOM 2258 C CA . VAL A 1 293 ? 40.284 -14.741 -47.231 1.00 45.81 293 VAL A CA 1
ATOM 2259 C C . VAL A 1 293 ? 39.893 -15.722 -46.130 1.00 45.81 293 VAL A C 1
ATOM 2261 O O . VAL A 1 293 ? 39.032 -16.576 -46.320 1.00 45.81 293 VAL A O 1
ATOM 2264 N N . ILE A 1 294 ? 40.536 -15.607 -44.969 1.00 37.44 294 ILE A N 1
ATOM 2265 C CA . ILE A 1 294 ? 40.024 -16.214 -43.740 1.00 37.44 294 ILE A CA 1
ATOM 2266 C C . ILE A 1 294 ? 39.157 -15.165 -43.047 1.00 37.44 294 ILE A C 1
ATOM 2268 O O . ILE A 1 294 ? 39.635 -14.293 -42.325 1.00 37.44 294 ILE A O 1
ATOM 2272 N N . CYS A 1 295 ? 37.850 -15.259 -43.282 1.00 45.38 295 CYS A N 1
ATOM 2273 C CA . CYS A 1 295 ? 36.867 -14.840 -42.296 1.00 45.38 295 CYS A CA 1
ATOM 2274 C C . CYS A 1 295 ? 36.906 -15.874 -41.165 1.00 45.38 295 CYS A C 1
ATOM 2276 O O . CYS A 1 295 ? 36.302 -16.934 -41.293 1.00 45.38 295 CYS A O 1
ATOM 2278 N N . LEU A 1 296 ? 37.630 -15.581 -40.081 1.00 34.97 296 LEU A N 1
ATOM 2279 C CA . LEU A 1 296 ? 37.433 -16.275 -38.812 1.00 34.97 296 LEU A CA 1
ATOM 2280 C C . LEU A 1 296 ? 36.514 -15.434 -37.935 1.00 34.97 296 LEU A C 1
ATOM 2282 O O . LEU A 1 296 ? 36.843 -14.375 -37.406 1.00 34.97 296 LEU A O 1
ATOM 2286 N N . GLU A 1 297 ? 35.302 -15.947 -37.923 1.00 36.03 297 GLU A N 1
ATOM 2287 C CA . GLU A 1 297 ? 34.188 -15.725 -37.038 1.00 36.03 297 GLU A CA 1
ATOM 2288 C C . GLU A 1 297 ? 34.618 -15.843 -35.559 1.00 36.03 297 GLU A C 1
ATOM 2290 O O . GLU A 1 297 ? 35.240 -16.820 -35.159 1.00 36.03 297 GLU A O 1
ATOM 2295 N N . GLN A 1 298 ? 34.195 -14.847 -34.767 1.00 36.50 298 GLN A N 1
ATOM 2296 C CA . GLN A 1 298 ? 33.678 -14.996 -33.398 1.00 36.50 298 GLN A CA 1
ATOM 2297 C C . GLN A 1 298 ? 34.648 -15.027 -32.198 1.00 36.50 298 GLN A C 1
ATOM 2299 O O . GLN A 1 298 ? 35.326 -16.008 -31.938 1.00 36.50 298 GLN A O 1
ATOM 2304 N N . GLU A 1 299 ? 34.489 -14.029 -31.317 1.00 31.98 299 GLU A N 1
ATOM 2305 C CA . GLU A 1 299 ? 34.287 -14.303 -29.888 1.00 31.98 299 GLU A CA 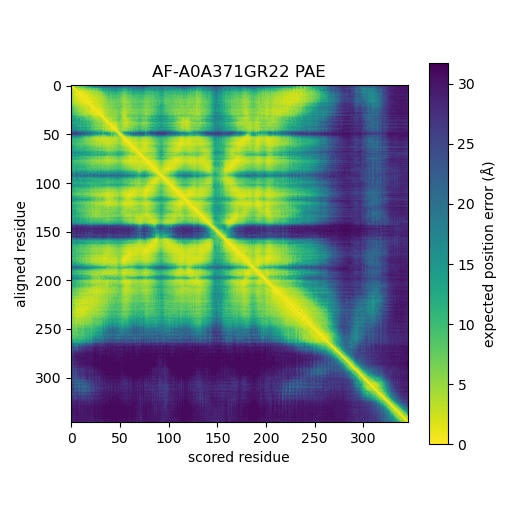1
ATOM 2306 C C . GLU A 1 299 ? 33.057 -13.544 -29.372 1.00 31.98 299 GLU A C 1
ATOM 2308 O O . GLU A 1 299 ? 32.971 -12.313 -29.365 1.00 31.98 299 GLU A O 1
ATOM 2313 N N . TYR A 1 300 ? 32.066 -14.333 -28.967 1.00 38.94 300 TYR A N 1
ATOM 2314 C CA . TYR A 1 300 ? 30.893 -13.930 -28.208 1.00 38.94 300 TYR A CA 1
ATOM 2315 C C . TYR A 1 300 ? 31.278 -13.946 -26.725 1.00 38.94 300 TYR A C 1
ATOM 2317 O O . TYR A 1 300 ? 31.490 -15.013 -26.168 1.00 38.94 300 TYR A O 1
ATOM 2325 N N . ASN A 1 301 ? 31.296 -12.789 -26.065 1.00 40.22 301 ASN A N 1
ATOM 2326 C CA . ASN A 1 301 ? 31.267 -12.700 -24.602 1.00 40.22 301 ASN A CA 1
ATOM 2327 C C . ASN A 1 301 ? 30.183 -11.697 -24.185 1.00 40.22 301 ASN A C 1
ATOM 2329 O O . ASN A 1 301 ? 30.449 -10.596 -23.715 1.00 40.22 301 ASN A O 1
ATOM 2333 N N . ALA A 1 302 ? 28.923 -12.083 -24.407 1.00 44.34 302 ALA A N 1
ATOM 2334 C CA . ALA A 1 302 ? 27.728 -11.307 -24.057 1.00 44.34 302 ALA A CA 1
ATOM 2335 C C . ALA A 1 302 ? 26.977 -11.877 -22.836 1.00 44.34 302 ALA A C 1
ATOM 2337 O O . ALA A 1 302 ? 25.776 -11.664 -22.695 1.00 44.34 302 ALA A O 1
ATOM 2338 N N . VAL A 1 303 ? 27.667 -12.596 -21.945 1.00 45.56 303 VAL A N 1
ATOM 2339 C CA . VAL A 1 303 ? 27.061 -13.154 -20.718 1.00 45.56 303 VAL A CA 1
ATOM 2340 C C . VAL A 1 303 ? 27.061 -12.137 -19.560 1.00 45.56 303 VAL A C 1
ATOM 2342 O O . VAL A 1 303 ? 26.222 -12.202 -18.667 1.00 45.56 303 VAL A O 1
ATOM 2345 N N . TRP A 1 304 ? 27.916 -11.111 -19.604 1.00 45.19 304 TRP A N 1
ATOM 2346 C CA . TRP A 1 304 ? 28.126 -10.201 -18.468 1.00 45.19 304 TRP A CA 1
ATOM 2347 C C . TRP A 1 304 ? 27.091 -9.074 -18.315 1.00 45.19 304 TRP A C 1
ATOM 2349 O O . TRP A 1 304 ? 26.913 -8.551 -17.218 1.00 45.19 304 TRP A O 1
ATOM 2359 N N . ALA A 1 305 ? 26.356 -8.713 -19.372 1.00 52.12 305 ALA A N 1
ATOM 2360 C CA . ALA A 1 305 ? 25.387 -7.612 -19.298 1.00 52.12 305 ALA A CA 1
ATOM 2361 C C . ALA A 1 305 ? 24.074 -8.010 -18.604 1.00 52.12 305 ALA A C 1
ATOM 2363 O O . ALA A 1 305 ? 23.451 -7.180 -17.945 1.00 52.12 305 ALA A O 1
ATOM 2364 N N . TYR A 1 306 ? 23.661 -9.277 -18.720 1.00 51.56 306 TYR A N 1
ATOM 2365 C CA . TYR A 1 306 ? 22.424 -9.749 -18.096 1.00 51.56 306 TYR A CA 1
ATOM 2366 C C . TYR A 1 306 ? 22.603 -9.935 -16.588 1.00 51.56 306 TYR A C 1
ATOM 2368 O O . TYR A 1 306 ? 21.738 -9.524 -15.824 1.00 51.56 306 TYR A O 1
ATOM 2376 N N . VAL A 1 307 ? 23.759 -10.451 -16.154 1.00 54.00 307 VAL A N 1
ATOM 2377 C CA . VAL A 1 307 ? 24.089 -10.625 -14.730 1.00 54.00 307 VAL A CA 1
ATOM 2378 C C . VAL A 1 307 ? 24.214 -9.277 -14.022 1.00 54.00 307 VAL A C 1
ATOM 2380 O O . VAL A 1 307 ? 23.694 -9.143 -12.920 1.00 54.00 307 VAL A O 1
ATOM 2383 N N . LEU A 1 308 ? 24.808 -8.257 -14.656 1.00 53.28 308 LEU A N 1
ATOM 2384 C CA . LEU A 1 308 ? 24.904 -6.904 -14.087 1.00 53.28 308 LEU A CA 1
ATOM 2385 C C . LEU A 1 308 ? 23.550 -6.188 -14.005 1.00 53.28 308 LEU A C 1
ATOM 2387 O O . LEU A 1 308 ? 23.294 -5.489 -13.032 1.00 53.28 308 LEU A O 1
ATOM 2391 N N . LEU A 1 309 ? 22.659 -6.387 -14.982 1.00 53.03 309 LEU A N 1
ATOM 2392 C CA . LEU A 1 309 ? 21.313 -5.808 -14.940 1.00 53.03 309 LEU A CA 1
ATOM 2393 C C . LEU A 1 309 ? 20.424 -6.519 -13.906 1.00 53.03 309 LEU A C 1
ATOM 2395 O O . LEU A 1 309 ? 19.679 -5.859 -13.186 1.00 53.03 309 LEU A O 1
ATOM 2399 N N . TYR A 1 310 ? 20.530 -7.847 -13.798 1.00 55.59 310 TYR A N 1
ATOM 2400 C CA . TYR A 1 310 ? 19.800 -8.627 -12.796 1.00 55.59 310 TYR A CA 1
ATOM 2401 C C . TYR A 1 310 ? 20.292 -8.311 -11.383 1.00 55.59 310 TYR A C 1
ATOM 2403 O O . TYR A 1 310 ? 19.483 -8.091 -10.489 1.00 55.59 310 TYR A O 1
ATOM 2411 N N . SER A 1 311 ? 21.610 -8.207 -11.188 1.00 51.00 311 SER A N 1
ATOM 2412 C CA . SER A 1 311 ? 22.176 -7.811 -9.899 1.00 51.00 311 SER A CA 1
ATOM 2413 C C . SER A 1 311 ? 21.833 -6.365 -9.549 1.00 51.00 311 SER A C 1
ATOM 2415 O O . SER A 1 311 ? 21.455 -6.139 -8.410 1.00 51.00 311 SER A O 1
ATOM 2417 N N . LEU A 1 312 ? 21.808 -5.402 -10.479 1.00 53.78 312 LEU A N 1
ATOM 2418 C CA . LEU A 1 312 ? 21.349 -4.039 -10.154 1.00 53.78 312 LEU A CA 1
ATOM 2419 C C . LEU A 1 312 ? 19.865 -3.970 -9.745 1.00 53.78 312 LEU A C 1
ATOM 2421 O O . LEU A 1 312 ? 19.509 -3.163 -8.890 1.00 53.78 312 LEU A O 1
ATOM 2425 N N . PHE A 1 313 ? 19.002 -4.798 -10.345 1.00 54.06 313 PHE A N 1
ATOM 2426 C CA . PHE A 1 313 ? 17.570 -4.829 -10.022 1.00 54.06 313 PHE A CA 1
ATOM 2427 C C . PHE A 1 313 ? 17.245 -5.636 -8.754 1.00 54.06 313 PHE A C 1
ATOM 2429 O O . PHE A 1 313 ? 16.344 -5.240 -8.022 1.00 54.06 313 PHE A O 1
ATOM 2436 N N . PHE A 1 314 ? 17.973 -6.721 -8.459 1.00 47.59 314 PHE A N 1
ATOM 2437 C CA . PHE A 1 314 ? 17.734 -7.556 -7.269 1.00 47.59 314 PHE A CA 1
ATOM 2438 C C . PHE A 1 314 ? 18.538 -7.135 -6.028 1.00 47.59 314 PHE A C 1
ATOM 2440 O O . PHE A 1 314 ? 18.090 -7.363 -4.909 1.00 47.59 314 PHE A O 1
ATOM 2447 N N . THR A 1 315 ? 19.701 -6.489 -6.174 1.00 40.09 315 THR A N 1
ATOM 2448 C CA . THR A 1 315 ? 20.475 -6.014 -5.005 1.00 40.09 315 THR A CA 1
ATOM 2449 C C . THR A 1 315 ? 19.862 -4.783 -4.342 1.00 40.09 315 THR A C 1
ATOM 2451 O O . THR A 1 315 ? 20.115 -4.546 -3.162 1.00 40.09 315 THR A O 1
ATOM 2454 N N . LEU A 1 316 ? 19.001 -4.039 -5.046 1.00 45.31 316 LEU A N 1
ATOM 2455 C CA . LEU A 1 316 ? 18.275 -2.918 -4.447 1.00 45.31 316 LEU A CA 1
ATOM 2456 C C . LEU A 1 316 ? 17.184 -3.378 -3.465 1.00 45.31 316 LEU A C 1
ATOM 2458 O O . LEU A 1 316 ? 16.840 -2.632 -2.553 1.00 45.31 316 LEU A O 1
ATOM 2462 N N . ASP A 1 317 ? 16.683 -4.605 -3.628 1.00 40.00 317 ASP A N 1
ATOM 2463 C CA . ASP A 1 317 ? 15.682 -5.198 -2.737 1.00 40.00 317 ASP A CA 1
ATOM 2464 C C . ASP A 1 317 ? 16.334 -5.689 -1.427 1.00 40.00 317 ASP A C 1
ATOM 2466 O O . ASP A 1 317 ? 15.798 -5.475 -0.343 1.00 40.00 317 ASP A O 1
ATOM 2470 N N . GLN A 1 318 ? 17.570 -6.203 -1.494 1.00 35.69 318 GLN A N 1
ATOM 2471 C CA . GLN A 1 318 ? 18.356 -6.633 -0.321 1.00 35.69 318 GLN A CA 1
ATOM 2472 C C . GLN A 1 318 ? 18.976 -5.481 0.491 1.00 35.69 318 GLN A C 1
ATOM 2474 O O . GLN A 1 318 ? 19.268 -5.638 1.675 1.00 35.69 318 GLN A O 1
ATOM 2479 N N . LEU A 1 319 ? 19.147 -4.294 -0.102 1.00 34.88 319 LEU A N 1
ATOM 2480 C CA . LEU A 1 319 ? 19.543 -3.086 0.638 1.00 34.88 319 LEU A CA 1
ATOM 2481 C C . LEU A 1 319 ? 18.391 -2.485 1.463 1.00 34.88 319 LEU A C 1
ATOM 2483 O O . LEU A 1 319 ? 18.637 -1.616 2.296 1.00 34.88 319 LEU A O 1
ATOM 2487 N N . SER A 1 320 ? 17.151 -2.948 1.264 1.00 42.88 320 SER A N 1
ATOM 2488 C CA . SER A 1 320 ? 15.982 -2.499 2.032 1.00 42.88 320 SER A CA 1
ATOM 2489 C C . SER A 1 320 ? 15.760 -3.261 3.349 1.00 42.88 320 SER A C 1
ATOM 2491 O O . SER A 1 320 ? 14.965 -2.818 4.176 1.00 42.88 320 SER A O 1
ATOM 2493 N N . SER A 1 321 ? 16.485 -4.364 3.577 1.00 38.69 321 SER A N 1
ATOM 2494 C CA . SER A 1 321 ? 16.326 -5.237 4.751 1.00 38.69 321 SER A CA 1
ATOM 2495 C C . SER A 1 321 ? 17.512 -5.241 5.722 1.00 38.69 321 SER A C 1
ATOM 2497 O O . SER A 1 321 ? 17.544 -6.065 6.634 1.00 38.69 321 SER A O 1
ATOM 2499 N N . LEU A 1 322 ? 18.481 -4.334 5.575 1.00 31.78 322 LEU A N 1
ATOM 2500 C CA . LEU A 1 322 ? 19.548 -4.170 6.566 1.00 31.78 322 LEU A CA 1
ATOM 2501 C C . LEU A 1 322 ? 19.144 -3.116 7.611 1.00 31.78 322 LEU A C 1
ATOM 2503 O O . LEU A 1 322 ? 18.842 -1.981 7.233 1.00 31.78 322 LEU A O 1
ATOM 2507 N N . PRO A 1 323 ? 19.139 -3.444 8.918 1.00 35.19 323 PRO A N 1
ATOM 2508 C CA . PRO A 1 323 ? 18.991 -2.433 9.950 1.00 35.19 323 PRO A CA 1
ATOM 2509 C C . PRO A 1 323 ? 20.216 -1.517 9.919 1.00 35.19 323 PRO A C 1
ATOM 2511 O O . PRO A 1 323 ? 21.351 -1.970 9.773 1.00 35.19 323 PRO A O 1
ATOM 2514 N N . ALA A 1 324 ? 19.972 -0.215 10.040 1.00 36.38 324 ALA A N 1
ATOM 2515 C CA . ALA A 1 324 ? 21.028 0.766 10.195 1.00 36.38 324 ALA A CA 1
ATOM 2516 C C . ALA A 1 324 ? 21.745 0.530 11.531 1.00 36.38 324 ALA A C 1
ATOM 2518 O O . ALA A 1 324 ? 21.170 0.767 12.591 1.00 36.38 324 ALA A O 1
ATOM 2519 N N . THR A 1 325 ? 22.997 0.087 11.473 1.00 35.75 325 THR A N 1
ATOM 2520 C CA . THR A 1 325 ? 23.953 0.244 12.570 1.00 35.75 325 THR A CA 1
ATOM 2521 C C . THR A 1 325 ? 25.244 0.856 12.037 1.00 35.75 325 THR A C 1
ATOM 2523 O O . THR A 1 325 ? 25.986 0.268 11.252 1.00 35.75 325 THR A O 1
ATOM 2526 N N . ASP A 1 326 ? 25.406 2.106 12.453 1.00 33.59 326 ASP A N 1
ATOM 2527 C CA . ASP A 1 326 ? 26.550 3.010 12.492 1.00 33.59 326 ASP A CA 1
ATOM 2528 C C . ASP A 1 326 ? 27.959 2.451 12.180 1.00 33.59 326 ASP A C 1
ATOM 2530 O O . ASP A 1 326 ? 28.464 1.518 12.802 1.00 33.59 326 ASP A O 1
ATOM 2534 N N . ARG A 1 327 ? 28.646 3.161 11.277 1.00 31.81 327 ARG A N 1
ATOM 2535 C CA . ARG A 1 327 ? 30.104 3.394 11.236 1.00 31.81 327 ARG A CA 1
ATOM 2536 C C . ARG A 1 327 ? 30.268 4.917 11.311 1.00 31.81 327 ARG A C 1
ATOM 2538 O O . ARG A 1 327 ? 29.466 5.618 10.709 1.00 31.81 327 ARG A O 1
ATOM 2545 N N . GLU A 1 328 ? 31.230 5.546 11.968 1.00 27.50 328 GLU A N 1
ATOM 2546 C CA . GLU A 1 328 ? 32.523 5.165 12.524 1.00 27.50 328 GLU A CA 1
ATOM 2547 C C . GLU A 1 328 ? 32.915 6.322 13.462 1.00 27.50 328 GLU A C 1
ATOM 2549 O O . GLU A 1 328 ? 32.715 7.489 13.126 1.00 27.50 328 GLU A O 1
ATOM 2554 N N . GLY A 1 329 ? 33.481 6.005 14.621 1.00 25.67 329 GLY A N 1
ATOM 2555 C CA . GLY A 1 329 ? 34.120 6.961 15.520 1.00 25.67 329 GLY A CA 1
ATOM 2556 C C . GLY A 1 329 ? 35.317 6.268 16.148 1.00 25.67 329 GLY A C 1
ATOM 2557 O O . GLY A 1 329 ? 35.228 5.749 17.254 1.00 25.67 329 GLY A O 1
ATOM 2558 N N . CYS A 1 330 ? 36.398 6.160 15.382 1.00 29.28 330 CYS A N 1
ATOM 2559 C CA . CYS A 1 330 ? 37.701 5.735 15.871 1.00 29.28 330 CYS A CA 1
ATOM 2560 C C . CYS A 1 330 ? 38.400 6.969 16.435 1.00 29.28 330 CYS A C 1
ATOM 2562 O O . CYS A 1 330 ? 38.729 7.818 15.623 1.00 29.28 330 CYS A O 1
ATOM 2564 N N . GLU A 1 331 ? 38.607 7.049 17.755 1.00 30.12 331 GLU A N 1
ATOM 2565 C CA . GLU A 1 331 ? 39.856 7.506 18.398 1.00 30.12 331 GLU A CA 1
ATOM 2566 C C . GLU A 1 331 ? 39.933 6.958 19.844 1.00 30.12 331 GLU A C 1
ATOM 2568 O O . GLU A 1 331 ? 38.994 7.074 20.629 1.00 30.12 331 GLU A O 1
ATOM 2573 N N . ASP A 1 332 ? 41.072 6.319 20.125 1.00 31.00 332 ASP A N 1
ATOM 2574 C CA . ASP A 1 332 ? 41.814 6.198 21.386 1.00 31.00 332 ASP A CA 1
ATOM 2575 C C . ASP A 1 332 ? 41.156 5.698 22.685 1.00 31.00 332 ASP A C 1
ATOM 2577 O O . ASP A 1 332 ? 40.556 6.454 23.442 1.00 31.00 332 ASP A O 1
ATOM 2581 N N . PHE A 1 333 ? 41.509 4.461 23.073 1.00 29.47 333 PHE A N 1
ATOM 2582 C CA . PHE A 1 333 ? 41.797 4.128 24.477 1.00 29.47 333 PHE A CA 1
ATOM 2583 C C . PHE A 1 333 ? 42.999 3.168 24.599 1.00 29.47 333 PHE A C 1
ATOM 2585 O O . PHE A 1 333 ? 43.193 2.303 23.742 1.00 29.47 333 PHE A O 1
ATOM 2592 N N . PRO A 1 334 ? 43.826 3.312 25.654 1.00 33.31 334 PRO A N 1
ATOM 2593 C CA . PRO A 1 334 ? 45.125 2.665 25.762 1.00 33.31 334 PRO A CA 1
ATOM 2594 C C . PRO A 1 334 ? 45.046 1.233 26.305 1.00 33.31 334 PRO A C 1
ATOM 2596 O O . PRO A 1 334 ? 44.104 0.826 26.983 1.00 33.31 334 PRO A O 1
ATOM 2599 N N . SER A 1 335 ? 46.122 0.492 26.050 1.00 32.28 335 SER A N 1
ATOM 2600 C CA . SER A 1 335 ? 46.426 -0.821 26.614 1.00 32.28 335 SER A CA 1
ATOM 2601 C C . SER A 1 335 ? 46.454 -0.797 28.145 1.00 32.28 335 SER A C 1
ATOM 2603 O O . SER A 1 335 ? 47.291 -0.106 28.730 1.00 32.28 335 SER A O 1
ATOM 2605 N N . LEU A 1 336 ? 45.622 -1.615 28.792 1.00 29.95 336 LEU A N 1
ATOM 2606 C CA . LEU A 1 336 ? 45.762 -1.921 30.213 1.00 29.95 336 LEU A CA 1
ATOM 2607 C C . LEU A 1 336 ? 45.869 -3.427 30.443 1.00 29.95 336 LEU A C 1
ATOM 2609 O O . LEU A 1 336 ? 45.006 -4.230 30.096 1.00 29.95 336 LEU A O 1
ATOM 2613 N N . SER A 1 337 ? 47.019 -3.749 31.016 1.00 29.69 337 SER A N 1
ATOM 2614 C CA . SER A 1 337 ? 47.524 -5.033 31.461 1.00 29.69 337 SER A CA 1
ATOM 2615 C C . SER A 1 337 ? 46.544 -5.820 32.322 1.00 29.69 337 SER A C 1
ATOM 2617 O O . SER A 1 337 ? 45.989 -5.312 33.297 1.00 29.69 337 SER A O 1
ATOM 2619 N N . VAL A 1 338 ? 46.469 -7.111 32.016 1.00 33.69 338 VAL A N 1
ATOM 2620 C CA . VAL A 1 338 ? 46.001 -8.162 32.913 1.00 33.69 338 VAL A CA 1
ATOM 2621 C C . VAL A 1 338 ? 46.839 -8.138 34.190 1.00 33.69 338 VAL A C 1
ATOM 2623 O O . VAL A 1 338 ? 48.044 -8.360 34.138 1.00 33.69 338 VAL A O 1
ATOM 2626 N N . ASN A 1 339 ? 46.192 -7.916 35.332 1.00 30.50 339 ASN A N 1
ATOM 2627 C CA . ASN A 1 339 ? 46.717 -8.317 36.630 1.00 30.50 339 ASN A CA 1
ATOM 2628 C C . ASN A 1 339 ? 45.641 -9.101 37.379 1.00 30.50 339 ASN A C 1
ATOM 2630 O O . ASN A 1 339 ? 44.571 -8.595 37.709 1.00 30.50 339 ASN A O 1
ATOM 2634 N N . HIS A 1 340 ? 45.964 -10.367 37.621 1.00 37.28 340 HIS A N 1
ATOM 2635 C CA . HIS A 1 340 ? 45.268 -11.252 38.534 1.00 37.28 340 HIS A CA 1
ATOM 2636 C C . HIS A 1 340 ? 45.360 -10.718 39.962 1.00 37.28 340 HIS A C 1
ATOM 2638 O O . HIS A 1 340 ? 46.464 -10.560 40.475 1.00 37.28 340 HIS A O 1
ATOM 2644 N N . THR A 1 341 ? 44.229 -10.597 40.651 1.00 32.34 341 THR A N 1
ATOM 2645 C CA . THR A 1 341 ? 44.194 -10.698 42.114 1.00 32.34 341 THR A CA 1
ATOM 2646 C C . THR A 1 341 ? 42.869 -11.289 42.579 1.00 32.34 341 THR A C 1
ATOM 2648 O O . THR A 1 341 ? 41.838 -10.635 42.684 1.00 32.34 341 THR A O 1
ATOM 2651 N N . TRP A 1 342 ? 42.941 -12.580 42.890 1.00 33.31 342 TRP A N 1
ATOM 2652 C CA . TRP A 1 342 ? 42.087 -13.258 43.856 1.00 33.31 342 TRP A CA 1
ATOM 2653 C C . TRP A 1 342 ? 42.088 -12.520 45.203 1.00 33.31 342 TRP A C 1
ATOM 2655 O O . TRP A 1 342 ? 43.170 -12.263 45.727 1.00 33.31 342 TRP A O 1
ATOM 2665 N N . LYS A 1 343 ? 40.916 -12.328 45.827 1.00 34.00 343 LYS A N 1
ATOM 2666 C CA . LYS A 1 343 ? 40.738 -12.525 47.279 1.00 34.00 343 LYS A CA 1
ATOM 2667 C C . LYS A 1 343 ? 39.284 -12.890 47.649 1.00 34.00 343 LYS A C 1
ATOM 2669 O O . LYS A 1 343 ? 38.369 -12.403 46.994 1.00 34.00 343 LYS A O 1
ATOM 2674 N N . PRO A 1 344 ? 39.083 -13.732 48.686 1.00 47.81 344 PRO A N 1
ATOM 2675 C CA . PRO A 1 344 ? 37.781 -14.254 49.117 1.00 47.81 344 PRO A CA 1
ATOM 2676 C C . PRO A 1 344 ? 37.197 -13.527 50.351 1.00 47.81 344 PRO A C 1
ATOM 2678 O O . PRO A 1 344 ? 37.864 -12.677 50.941 1.00 47.81 344 PRO A O 1
ATOM 2681 N N . THR A 1 345 ? 36.020 -14.005 50.795 1.00 41.50 345 THR A N 1
ATOM 2682 C CA . THR A 1 345 ? 35.259 -13.753 52.052 1.00 41.50 345 THR A CA 1
ATOM 2683 C C . THR A 1 345 ? 34.297 -12.553 52.028 1.00 41.50 345 THR A C 1
ATOM 2685 O O . THR A 1 345 ? 34.640 -11.507 51.495 1.00 41.50 345 THR A O 1
ATOM 2688 N N . LYS A 1 346 ? 33.066 -12.634 52.554 1.00 42.75 346 LYS A N 1
ATOM 2689 C CA . LYS A 1 346 ? 32.464 -13.524 53.569 1.00 42.75 346 LYS A CA 1
ATOM 2690 C C . LYS A 1 346 ? 31.147 -14.143 53.122 1.00 42.75 346 LYS A C 1
ATOM 2692 O O . LYS A 1 346 ? 30.433 -13.476 52.346 1.00 42.75 346 LYS A O 1
#

Solvent-accessible surface area (backbone atoms only — not comparable to full-atom values): 19944 Å² total; per-residue (Å²): 134,81,62,60,70,20,52,50,32,39,51,51,14,52,52,32,39,53,52,14,50,49,34,40,49,54,30,51,51,63,67,70,42,48,77,45,88,47,61,54,55,51,58,58,50,56,76,72,40,99,61,82,42,54,34,33,43,59,23,24,33,42,52,94,64,55,44,76,38,86,82,54,71,44,49,19,40,34,40,35,41,37,33,32,39,33,29,32,33,57,46,100,84,70,47,80,40,83,48,73,45,81,75,44,79,48,77,50,74,45,77,37,27,33,38,67,88,72,36,70,37,32,61,48,67,56,88,77,20,51,75,48,74,70,48,78,58,30,78,48,74,48,62,54,74,87,47,79,82,55,62,61,59,33,60,74,71,46,40,41,76,52,24,39,38,38,38,35,25,32,43,47,58,65,42,57,37,28,39,32,19,22,44,49,71,45,99,86,66,53,45,33,32,33,73,41,97,79,69,74,35,35,27,28,72,57,53,68,67,58,50,36,51,50,30,49,49,49,17,50,49,25,44,52,52,15,52,52,30,39,54,51,13,51,49,48,41,49,55,52,50,50,51,53,51,50,57,50,48,53,52,51,51,51,51,51,53,51,52,53,55,52,54,55,54,53,56,52,54,65,58,54,75,76,68,87,78,88,83,89,82,91,79,92,77,84,82,71,80,86,77,82,80,77,85,80,79,84,86,88,82,79,68,64,64,58,55,54,53,50,46,61,66,53,51,58,61,60,66,71,72,61,81,92,75,88,85,84,85,91,79,90,82,82,94,76,80,92,73,93,76,90,81,87,88,134

Sequence (346 aa):
MIPWGGLSCCLSAAALYLLGRSSGRDAELLKSVTRVNQLKELAQLLDAEILPLIVTISGRVSSETPVNCEFSGLRGVIVEETAEQHFLKHNDAGSWIQDSALMLSMSKEVPWYLDDGTDRVHVVGARGATGFVLPVGSEAFEESGRSLVRGTLDYLQGLKMLGVKRIERVLPVGTSLTVVGEAAKDDVGTIRIQRPHKGPFYVSPKTIDQLIANLGKWARWYKYASMGLTVFGAYLIAKHAIRYILERRDRKELQRRVLAAAAKKSGQNDEVEKADSLSDGAKRDRLMPDLCVICLEQEYNAVWAYVLLYSLFFTLDQLSSLPATDREGCEDFPSLSVNHTWKPTK

Radius of gyration: 37.87 Å; Cα contacts (8 Å, |Δi|>4): 464; chains: 1; bounding box: 91×57×138 Å

Mean predicted aligned error: 16.65 Å

Nearest PDB structures (foldseek):
  4j2q-assembly1_B  TM=2.372E-01  e=5.791E-01  Bos taurus

Organism: Mucuna pruriens (NCBI:txid157652)

Secondary structure (DSSP, 8-state):
---HHHHHHHHHHHHHHHHHHHHHHHHHHHHHSEE-SSHHHHHHHHHH--S-EEEEEEEEEE-SSPEEPTTT--EEEEEEEEEEEEEEEE-TTS-EEEEEEEEEEEEEE---EEE-SS-EEEE--GGGSBT--PPEEEEEEEE----TTTHHHHHHTTEEEEEEEEEEEEEETT-EEEEEEEEEE-TTS-EEEE--SSS--EEESS-HHHHHHHHHHHHHHHHHHHHHHHHHHHHHHHHHHHHHHHHHHHHHHHHHHHHHHHHHHHHHHHHHTT----------------------------SHHHHHHHHHHHHHHHTTS-------------------------

InterPro domains:
  IPR022170 E3 Ubiquitin ligase MUL1-like [PF12483] (84-233)
  IPR044231 E3 ubiquitin-protein ligase SP1-like [PTHR47568] (1-304)

pLDDT: mean 75.28, std 21.63, range [25.67, 95.69]